Protein AF-A0A5K3FRP9-F1 (afdb_monomer)

pLDDT: mean 83.45, std 20.46, range [36.12, 98.62]

Secondary structure (DSSP, 8-state):
-HHHHHHHHHHTT--SSPPPTTT-GGGTT-EEEEEEE--SS--HHHHHHHHHGGGGGEETTTTEESS--HHHHHHT-TT--EEEEEEEE-TT--STT-SPPEEEEEEEES----TT--SS--SSTTTTPPTTEEEETTEEEEPPP--------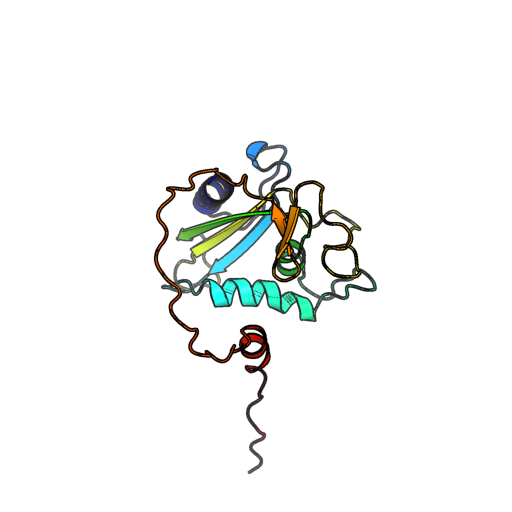--PPPPPPP-----THHHHHTT--PPP----

Structure (mmCIF, N/CA/C/O backbone):
data_AF-A0A5K3FRP9-F1
#
_entry.id   AF-A0A5K3FRP9-F1
#
loop_
_atom_site.group_PDB
_atom_site.id
_atom_site.type_symbol
_atom_site.label_atom_id
_atom_site.label_alt_id
_atom_site.label_comp_id
_atom_site.label_asym_id
_atom_site.label_entity_id
_atom_site.label_seq_id
_atom_site.pdbx_PDB_ins_code
_atom_site.Cartn_x
_atom_site.Cartn_y
_atom_site.Cartn_z
_atom_site.occupancy
_atom_site.B_iso_or_equiv
_atom_site.auth_seq_id
_atom_site.auth_comp_id
_atom_site.auth_asym_id
_atom_site.auth_atom_id
_atom_site.pdbx_PDB_model_num
ATOM 1 N N . MET A 1 1 ? 4.690 14.465 1.114 1.00 73.75 1 MET A N 1
ATOM 2 C CA . MET A 1 1 ? 4.446 13.098 0.605 1.00 73.75 1 MET A CA 1
ATOM 3 C C . MET A 1 1 ? 5.648 12.218 0.962 1.00 73.75 1 MET A C 1
ATOM 5 O O . MET A 1 1 ? 6.554 12.044 0.158 1.00 73.75 1 MET A O 1
ATOM 9 N N . GLU A 1 2 ? 5.727 11.746 2.214 1.00 96.75 2 GLU A N 1
ATOM 10 C CA . GLU A 1 2 ? 6.859 10.934 2.713 1.00 96.75 2 GLU A CA 1
ATOM 11 C C . GLU A 1 2 ? 6.852 9.527 2.098 1.00 96.75 2 GLU A C 1
ATOM 13 O O . GLU A 1 2 ? 7.877 9.073 1.588 1.00 96.75 2 GLU A O 1
ATOM 18 N N . MET A 1 3 ? 5.685 8.872 2.090 1.00 98.31 3 MET A N 1
ATOM 19 C CA . MET A 1 3 ? 5.525 7.494 1.615 1.00 98.31 3 MET A CA 1
ATOM 20 C C . MET A 1 3 ? 5.873 7.333 0.133 1.00 98.31 3 MET A C 1
ATOM 22 O O . MET A 1 3 ? 6.596 6.411 -0.227 1.00 98.31 3 MET A O 1
ATOM 26 N N . GLU A 1 4 ? 5.456 8.270 -0.720 1.00 98.31 4 GLU A N 1
ATOM 27 C CA . GLU A 1 4 ? 5.807 8.265 -2.148 1.00 98.31 4 GLU A CA 1
ATOM 28 C C . GLU A 1 4 ? 7.313 8.426 -2.376 1.00 98.31 4 GLU A C 1
ATOM 30 O O . GLU A 1 4 ? 7.896 7.750 -3.220 1.00 98.31 4 GLU A O 1
ATOM 35 N N . ARG A 1 5 ? 7.975 9.286 -1.589 1.00 98.38 5 ARG A N 1
ATOM 36 C CA . ARG A 1 5 ? 9.428 9.480 -1.669 1.00 98.38 5 ARG A CA 1
ATOM 37 C C . ARG A 1 5 ? 10.173 8.206 -1.274 1.00 98.38 5 ARG A C 1
ATOM 39 O O . ARG A 1 5 ? 11.132 7.829 -1.943 1.00 98.38 5 ARG A O 1
ATOM 46 N N . LEU A 1 6 ? 9.736 7.542 -0.204 1.00 98.31 6 LEU A N 1
ATOM 47 C CA . LEU A 1 6 ? 10.287 6.251 0.212 1.00 98.31 6 LEU A CA 1
ATOM 48 C C . LEU A 1 6 ? 10.023 5.166 -0.839 1.00 98.31 6 LEU A C 1
ATOM 50 O O . LEU A 1 6 ? 10.924 4.394 -1.151 1.00 98.31 6 LEU A O 1
ATOM 54 N N . ALA A 1 7 ? 8.829 5.130 -1.435 1.00 98.38 7 ALA A N 1
ATOM 55 C CA . ALA A 1 7 ? 8.519 4.217 -2.531 1.00 98.38 7 ALA A CA 1
ATOM 56 C C . ALA A 1 7 ? 9.480 4.433 -3.707 1.00 98.38 7 ALA A C 1
ATOM 58 O O . ALA A 1 7 ? 10.136 3.488 -4.140 1.00 98.38 7 ALA A O 1
ATOM 59 N N . LEU A 1 8 ? 9.625 5.684 -4.161 1.00 98.19 8 LEU A N 1
ATOM 60 C CA . LEU A 1 8 ? 10.473 6.057 -5.294 1.00 98.19 8 LEU A CA 1
ATOM 61 C C . LEU A 1 8 ? 11.942 5.703 -5.053 1.00 98.19 8 LEU A C 1
ATOM 63 O O . LEU A 1 8 ? 12.606 5.176 -5.945 1.00 98.19 8 LEU A O 1
ATOM 67 N N . ASN A 1 9 ? 12.450 5.981 -3.852 1.00 97.81 9 ASN A N 1
ATOM 68 C CA . ASN A 1 9 ? 13.825 5.658 -3.487 1.00 97.81 9 ASN A CA 1
ATOM 69 C C . ASN A 1 9 ? 14.095 4.151 -3.545 1.00 97.81 9 ASN A C 1
ATOM 71 O O . ASN A 1 9 ? 15.171 3.756 -3.986 1.00 97.81 9 ASN A O 1
ATOM 75 N N . TRP A 1 10 ? 13.132 3.322 -3.137 1.00 97.88 10 TRP A N 1
ATOM 76 C CA . TRP A 1 10 ? 13.279 1.870 -3.185 1.00 97.88 10 TRP A CA 1
ATOM 77 C C . TRP A 1 10 ? 13.252 1.336 -4.618 1.00 97.88 10 TRP A C 1
ATOM 79 O O . TRP A 1 10 ? 14.171 0.633 -5.039 1.00 97.88 10 TRP A O 1
ATOM 89 N N . VAL A 1 11 ? 12.242 1.719 -5.409 1.00 96.75 11 VAL A N 1
ATOM 90 C CA . VAL A 1 11 ? 12.069 1.167 -6.764 1.00 96.75 11 VAL A CA 1
ATOM 91 C C . VAL A 1 11 ? 13.191 1.563 -7.727 1.00 96.75 11 VAL A C 1
ATOM 93 O O . VAL A 1 11 ? 13.505 0.794 -8.631 1.00 96.75 11 VAL A O 1
ATOM 96 N N . LYS A 1 12 ? 13.870 2.699 -7.499 1.00 96.62 12 LYS A N 1
ATOM 97 C CA . LYS A 1 12 ? 15.083 3.098 -8.241 1.00 96.62 12 LYS A CA 1
ATOM 98 C C . LYS A 1 12 ? 16.243 2.112 -8.091 1.00 96.62 12 LYS A C 1
ATOM 100 O O . LYS A 1 12 ? 17.094 2.047 -8.971 1.00 96.62 12 LYS A O 1
ATOM 105 N N . GLY A 1 13 ? 16.282 1.353 -6.996 1.00 94.94 13 GLY A N 1
ATOM 106 C CA . GLY A 1 13 ? 17.278 0.305 -6.782 1.00 94.94 13 GLY A CA 1
ATOM 107 C C . GLY A 1 13 ? 17.056 -0.936 -7.649 1.00 94.94 13 GLY A C 1
ATOM 108 O O . GLY A 1 13 ? 17.959 -1.763 -7.746 1.00 94.94 13 GLY A O 1
ATOM 109 N N . CYS A 1 14 ? 15.881 -1.071 -8.278 1.00 94.00 14 CYS A N 1
ATOM 110 C CA . CYS A 1 14 ? 15.518 -2.192 -9.143 1.00 94.00 14 CYS A CA 1
ATOM 111 C C . CYS A 1 14 ? 15.731 -3.575 -8.509 1.00 94.00 14 CYS A C 1
ATOM 113 O O . CYS A 1 14 ? 16.214 -4.501 -9.162 1.00 94.00 14 CYS A O 1
ATOM 115 N N . ARG A 1 15 ? 15.334 -3.717 -7.238 1.00 91.31 15 ARG A N 1
ATOM 116 C CA . ARG A 1 15 ? 15.378 -4.974 -6.479 1.00 91.31 15 ARG A CA 1
ATOM 117 C C . ARG A 1 15 ? 13.963 -5.408 -6.120 1.00 91.31 15 ARG A C 1
ATOM 119 O O . ARG A 1 15 ? 13.225 -4.642 -5.504 1.00 91.31 15 ARG A O 1
ATOM 126 N N . PHE A 1 16 ? 13.576 -6.619 -6.514 1.00 93.25 16 PHE A N 1
ATOM 127 C CA . PHE A 1 16 ? 12.275 -7.189 -6.152 1.00 93.25 16 PHE A CA 1
ATOM 128 C C . PHE A 1 16 ? 12.361 -7.898 -4.795 1.00 93.25 16 PHE A C 1
ATOM 130 O O . PHE A 1 16 ? 12.234 -9.114 -4.695 1.00 93.25 16 PHE A O 1
ATOM 137 N N . GLU A 1 17 ? 12.646 -7.113 -3.763 1.00 95.00 17 GLU A N 1
ATOM 138 C CA . GLU A 1 17 ? 12.786 -7.542 -2.372 1.00 95.00 17 GLU A CA 1
ATOM 139 C C . GLU A 1 17 ? 12.308 -6.420 -1.442 1.00 95.00 17 GLU A C 1
ATOM 141 O O . GLU A 1 17 ? 12.221 -5.260 -1.859 1.00 95.00 17 GLU A O 1
ATOM 146 N N . HIS A 1 18 ? 11.998 -6.752 -0.190 1.00 96.31 18 HIS A N 1
ATOM 147 C CA . HIS A 1 18 ? 11.659 -5.760 0.830 1.00 96.31 18 HIS A CA 1
ATOM 148 C C . HIS A 1 18 ? 12.923 -5.184 1.491 1.00 96.31 18 HIS A C 1
ATOM 150 O O . HIS A 1 18 ? 13.912 -5.906 1.627 1.00 96.31 18 HIS A O 1
ATOM 156 N N . PRO A 1 19 ? 12.912 -3.910 1.929 1.00 96.06 19 PRO A N 1
ATOM 157 C CA . PRO A 1 19 ? 14.041 -3.321 2.640 1.00 96.06 19 PRO A CA 1
ATOM 158 C C . PRO A 1 19 ? 14.271 -4.001 3.988 1.00 96.06 19 PRO A C 1
ATOM 160 O O . PRO A 1 19 ? 13.343 -4.127 4.788 1.00 96.06 19 PRO A O 1
ATOM 163 N N . ASP A 1 20 ? 15.524 -4.362 4.264 1.00 96.50 20 ASP A N 1
ATOM 164 C CA . ASP A 1 20 ? 15.962 -4.724 5.610 1.00 96.50 20 ASP A CA 1
ATOM 165 C C . ASP A 1 20 ? 15.945 -3.461 6.500 1.00 96.50 20 ASP A C 1
ATOM 167 O O . ASP A 1 20 ? 16.661 -2.498 6.198 1.00 96.50 20 ASP A O 1
ATOM 171 N N . PRO A 1 21 ? 15.129 -3.413 7.569 1.00 95.12 21 PRO A N 1
ATOM 172 C CA . PRO A 1 21 ? 15.023 -2.240 8.430 1.00 95.12 21 PRO A CA 1
ATOM 173 C C . PRO A 1 21 ? 16.278 -1.965 9.272 1.00 95.12 21 PRO A C 1
ATOM 175 O O . PRO A 1 21 ? 16.409 -0.840 9.757 1.00 95.12 21 PRO A O 1
ATOM 178 N N . ASP A 1 22 ? 17.185 -2.930 9.447 1.00 96.94 22 ASP A N 1
ATOM 179 C CA . ASP A 1 22 ? 18.449 -2.730 10.168 1.00 96.94 22 ASP A CA 1
ATOM 180 C C . ASP A 1 22 ? 19.497 -2.055 9.272 1.00 96.94 22 ASP A C 1
ATOM 182 O O . ASP A 1 22 ? 20.288 -1.232 9.734 1.00 96.94 22 ASP A O 1
ATOM 186 N N . VAL A 1 23 ? 19.449 -2.330 7.965 1.00 97.56 23 VAL A N 1
ATOM 187 C CA . VAL A 1 23 ? 20.289 -1.669 6.952 1.00 97.56 23 VAL A CA 1
ATOM 188 C C . VAL A 1 23 ? 19.692 -0.326 6.523 1.00 97.56 23 VAL A C 1
ATOM 190 O O . VAL A 1 23 ? 20.416 0.646 6.301 1.00 97.56 23 VAL A O 1
ATOM 193 N N . TYR A 1 24 ? 18.364 -0.252 6.408 1.00 97.12 24 TYR A N 1
ATOM 194 C CA . TYR A 1 24 ? 17.634 0.920 5.934 1.00 97.12 24 TYR A CA 1
ATOM 195 C C . TYR A 1 24 ? 16.610 1.401 6.980 1.00 97.12 24 TYR A C 1
ATOM 197 O O . TYR A 1 24 ? 15.397 1.214 6.809 1.00 97.12 24 TYR A O 1
ATOM 205 N N . PRO A 1 25 ? 17.061 2.081 8.051 1.00 97.44 25 PRO A N 1
ATOM 206 C CA . PRO A 1 25 ? 16.219 2.449 9.192 1.00 97.44 25 PRO A CA 1
ATOM 207 C C . PRO A 1 25 ? 15.050 3.376 8.839 1.00 97.44 25 PRO A C 1
ATOM 209 O O . PRO A 1 25 ? 14.049 3.403 9.551 1.00 97.44 25 PRO A O 1
ATOM 212 N N . GLN A 1 26 ? 15.114 4.100 7.720 1.00 97.38 26 GLN A N 1
ATOM 213 C CA . GLN A 1 26 ? 14.004 4.911 7.214 1.00 97.38 26 GLN A CA 1
ATOM 214 C C . GLN A 1 26 ? 12.779 4.091 6.771 1.00 97.38 26 GLN A C 1
ATOM 216 O O . GLN A 1 26 ? 11.699 4.659 6.636 1.00 97.38 26 GLN A O 1
ATOM 221 N N . TYR A 1 27 ? 12.927 2.782 6.540 1.00 97.75 27 TYR A N 1
ATOM 222 C CA . TYR A 1 27 ? 11.809 1.869 6.265 1.00 97.75 27 TYR A CA 1
ATOM 223 C C . TYR A 1 27 ? 11.353 1.107 7.516 1.00 97.75 27 TYR A C 1
ATOM 225 O O . TYR A 1 27 ? 10.445 0.276 7.451 1.00 97.75 27 TYR A O 1
ATOM 233 N N . LYS A 1 28 ? 11.932 1.401 8.688 1.00 96.75 28 LYS A N 1
ATOM 234 C CA . LYS A 1 28 ? 11.449 0.851 9.952 1.00 96.75 28 LYS A CA 1
ATOM 235 C C . LYS A 1 28 ? 10.002 1.289 10.173 1.00 96.75 28 LYS A C 1
ATOM 237 O O . LYS A 1 28 ? 9.676 2.469 10.092 1.00 96.75 28 LYS A O 1
ATOM 242 N N . ASN A 1 29 ? 9.140 0.323 10.487 1.00 96.31 29 ASN A N 1
ATOM 243 C CA . ASN A 1 29 ? 7.697 0.531 10.652 1.00 96.31 29 ASN A CA 1
ATOM 244 C C . ASN A 1 29 ? 6.961 1.016 9.382 1.00 96.31 29 ASN A C 1
ATOM 246 O O . ASN A 1 29 ? 5.861 1.559 9.486 1.00 96.31 29 ASN A O 1
ATOM 250 N N . ILE A 1 30 ? 7.530 0.780 8.197 1.00 98.25 30 ILE A N 1
ATOM 251 C CA . ILE A 1 30 ? 6.869 1.000 6.909 1.00 98.25 30 ILE A CA 1
ATOM 252 C C . ILE A 1 30 ? 6.480 -0.360 6.319 1.00 98.25 30 ILE A C 1
ATOM 254 O O . ILE A 1 30 ? 7.312 -1.256 6.200 1.00 98.25 30 ILE A O 1
ATOM 258 N N . GLY A 1 31 ? 5.198 -0.538 6.008 1.00 98.06 31 GLY A N 1
ATOM 259 C CA . GLY A 1 31 ? 4.703 -1.698 5.268 1.00 98.06 31 GLY A CA 1
ATOM 260 C C . GLY A 1 31 ? 4.905 -1.483 3.774 1.00 98.06 31 GLY A C 1
ATOM 261 O O . GLY A 1 31 ? 4.849 -0.343 3.321 1.00 98.06 31 GLY A O 1
ATOM 262 N N . GLN A 1 32 ? 5.121 -2.547 3.003 1.00 98.19 32 GLN A N 1
ATOM 263 C CA . GLN A 1 32 ? 5.390 -2.429 1.571 1.00 98.19 32 GLN A CA 1
ATOM 264 C C . GLN A 1 32 ? 4.636 -3.490 0.770 1.00 98.19 32 GLN A C 1
ATOM 266 O O . GLN A 1 32 ? 4.679 -4.671 1.096 1.00 98.19 32 GLN A O 1
ATOM 271 N N . SER A 1 33 ? 3.985 -3.064 -0.310 1.00 98.12 33 SER A N 1
ATOM 272 C CA . SER A 1 33 ? 3.462 -3.937 -1.369 1.00 98.12 33 SER A CA 1
ATOM 273 C C . SER A 1 33 ? 4.280 -3.736 -2.641 1.00 98.12 33 SER A C 1
ATOM 275 O O . SER A 1 33 ? 4.547 -2.589 -3.006 1.00 98.12 33 SER A O 1
ATOM 277 N N . LEU A 1 34 ? 4.696 -4.826 -3.296 1.00 96.31 34 LEU A N 1
ATOM 278 C CA . LEU A 1 34 ? 5.551 -4.796 -4.487 1.00 96.31 34 LEU A CA 1
ATOM 279 C C . LEU A 1 34 ? 4.869 -5.473 -5.677 1.00 96.31 34 LEU A C 1
ATOM 281 O O . LEU A 1 34 ? 4.156 -6.461 -5.527 1.00 96.31 34 LEU A O 1
ATOM 285 N N . ALA A 1 35 ? 5.127 -4.973 -6.883 1.00 93.38 35 ALA A N 1
ATOM 286 C CA . ALA A 1 35 ? 4.703 -5.634 -8.114 1.00 93.38 35 ALA A CA 1
ATOM 287 C C . ALA A 1 35 ? 5.716 -5.432 -9.246 1.00 93.38 35 ALA A C 1
ATOM 289 O O . ALA A 1 35 ? 6.319 -4.366 -9.377 1.00 93.38 35 ALA A O 1
ATOM 290 N N . ILE A 1 36 ? 5.854 -6.452 -10.096 1.00 90.50 36 ILE A N 1
ATOM 291 C CA . ILE A 1 36 ? 6.550 -6.364 -11.384 1.00 90.50 36 ILE A CA 1
ATOM 292 C C . ILE A 1 36 ? 5.491 -6.232 -12.475 1.00 90.50 36 ILE A C 1
ATOM 294 O O . ILE A 1 36 ? 4.639 -7.105 -12.643 1.00 90.50 36 ILE A O 1
ATOM 298 N N . LEU A 1 37 ? 5.558 -5.151 -13.242 1.00 86.06 37 LEU A N 1
ATOM 299 C CA . LEU A 1 37 ? 4.589 -4.817 -14.277 1.00 86.06 37 LEU A CA 1
ATOM 300 C C . LEU A 1 37 ? 5.277 -4.859 -15.640 1.00 86.06 37 LEU A C 1
ATOM 302 O O . LEU A 1 37 ? 6.245 -4.146 -15.861 1.00 86.06 37 LEU A O 1
ATOM 306 N N . THR A 1 38 ? 4.774 -5.659 -16.577 1.00 81.44 38 THR A N 1
ATOM 307 C CA . THR A 1 38 ? 5.325 -5.772 -17.949 1.00 81.44 38 THR A CA 1
ATOM 308 C C . THR A 1 38 ? 4.503 -4.988 -18.981 1.00 81.44 38 THR A C 1
ATOM 310 O O . THR A 1 38 ? 4.437 -5.356 -20.151 1.00 81.44 38 THR A O 1
ATOM 313 N N . ILE A 1 39 ? 3.837 -3.924 -18.530 1.00 71.75 39 ILE A N 1
ATOM 314 C CA . ILE A 1 39 ? 2.911 -3.098 -19.315 1.00 71.75 39 ILE A CA 1
ATOM 315 C C . ILE A 1 39 ? 3.512 -1.717 -19.573 1.00 71.75 39 ILE A C 1
ATOM 317 O O . ILE A 1 39 ? 4.094 -1.125 -18.668 1.00 71.75 39 ILE A O 1
ATOM 321 N N . ASP A 1 40 ? 3.347 -1.212 -20.798 1.00 70.94 40 ASP A N 1
ATOM 322 C CA . ASP A 1 40 ? 3.867 0.101 -21.207 1.00 70.94 40 ASP A CA 1
ATOM 323 C C . ASP A 1 40 ? 3.103 1.255 -20.525 1.00 70.94 40 ASP A C 1
ATOM 325 O O . ASP A 1 40 ? 3.674 2.306 -20.246 1.00 70.94 40 ASP A O 1
ATOM 329 N N . THR A 1 41 ? 1.820 1.043 -20.207 1.00 71.25 41 THR A N 1
ATOM 330 C CA . THR A 1 41 ? 0.980 1.961 -19.427 1.00 71.25 41 THR A CA 1
ATOM 331 C C . THR A 1 41 ? 0.443 1.252 -18.180 1.00 71.25 41 THR A C 1
ATOM 333 O O . THR A 1 41 ? -0.304 0.274 -18.291 1.00 71.25 41 THR A O 1
ATOM 336 N N . PRO A 1 42 ? 0.820 1.695 -16.967 1.00 72.88 42 PRO A N 1
ATOM 337 C CA . PRO A 1 42 ? 0.317 1.083 -15.748 1.00 72.88 42 PRO A CA 1
ATOM 338 C C .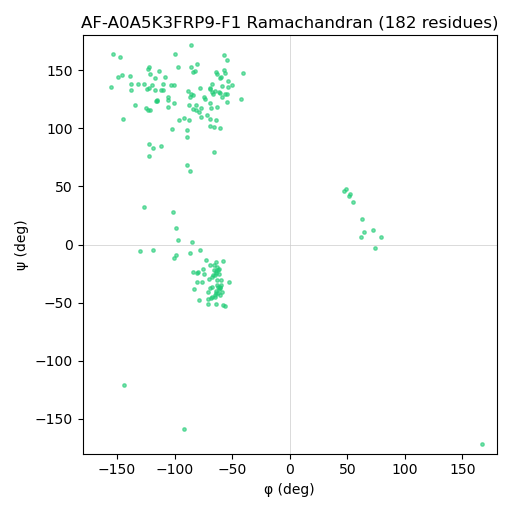 PRO A 1 42 ? -1.173 1.368 -15.547 1.00 72.88 42 PRO A C 1
ATOM 340 O O . PRO A 1 42 ? -1.588 2.520 -15.438 1.00 72.88 42 PRO A O 1
ATOM 343 N N . ASP A 1 43 ? -1.971 0.308 -15.451 1.00 84.75 43 ASP A N 1
ATOM 344 C CA . ASP A 1 43 ? -3.346 0.388 -14.959 1.00 84.75 43 ASP A CA 1
ATOM 345 C C . ASP A 1 43 ? -3.326 0.208 -13.439 1.00 84.75 43 ASP A C 1
ATOM 347 O O . ASP A 1 43 ? -3.321 -0.913 -12.924 1.00 84.75 43 ASP A O 1
ATOM 351 N N . TRP A 1 44 ? -3.257 1.330 -12.721 1.00 87.19 44 TRP A N 1
ATOM 352 C CA . TRP A 1 44 ? -3.181 1.348 -11.259 1.00 87.19 44 TRP A CA 1
ATOM 353 C C . TRP A 1 44 ? -4.386 0.687 -10.597 1.00 87.19 44 TRP A C 1
ATOM 355 O O . TRP A 1 44 ? -4.225 0.032 -9.569 1.00 87.19 44 TRP A O 1
ATOM 365 N N . LEU A 1 45 ? -5.575 0.819 -11.195 1.00 89.12 45 LEU A N 1
ATOM 366 C CA . LEU A 1 45 ? -6.786 0.210 -10.662 1.00 89.12 45 LEU A CA 1
ATOM 367 C C . LEU A 1 45 ? -6.700 -1.308 -10.766 1.00 89.12 45 LEU A C 1
ATOM 369 O O . LEU A 1 45 ? -6.970 -1.996 -9.789 1.00 89.12 45 LEU A O 1
ATOM 373 N N . ARG A 1 46 ? -6.263 -1.835 -11.912 1.00 89.25 46 ARG A N 1
ATOM 374 C CA . ARG A 1 46 ? -6.053 -3.277 -12.075 1.00 89.25 46 ARG A CA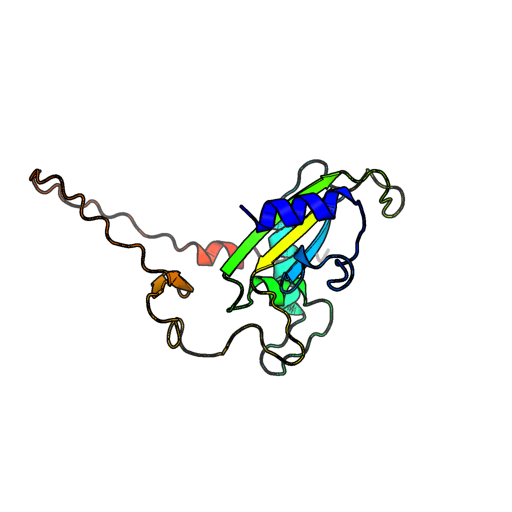 1
ATOM 375 C C . ARG A 1 46 ? -4.990 -3.820 -11.127 1.00 89.25 46 ARG A C 1
ATOM 377 O O . ARG A 1 46 ? -5.134 -4.929 -10.635 1.00 89.25 46 ARG A O 1
ATOM 384 N N . ILE A 1 47 ? -3.933 -3.061 -10.851 1.00 90.88 47 ILE A N 1
ATOM 385 C CA . ILE A 1 47 ? -2.892 -3.500 -9.912 1.00 90.88 47 ILE A CA 1
ATOM 386 C C . ILE A 1 47 ? -3.430 -3.545 -8.481 1.00 90.88 47 ILE A C 1
ATOM 388 O O . ILE A 1 47 ? -3.248 -4.549 -7.798 1.00 90.88 47 ILE A O 1
ATOM 392 N N . ALA A 1 48 ? -4.143 -2.499 -8.054 1.00 94.50 48 ALA A N 1
ATOM 393 C CA . ALA A 1 48 ? -4.821 -2.495 -6.763 1.00 94.50 48 ALA A CA 1
ATOM 394 C C . ALA A 1 48 ? -5.863 -3.621 -6.670 1.00 94.50 48 ALA A C 1
ATOM 396 O O . ALA A 1 48 ? -5.988 -4.246 -5.623 1.00 94.50 48 ALA A O 1
ATOM 397 N N . GLN A 1 49 ? -6.567 -3.916 -7.766 1.00 95.50 49 GLN A N 1
ATOM 398 C CA . GLN A 1 49 ? -7.513 -5.025 -7.835 1.00 95.50 49 GLN A CA 1
ATOM 399 C C . GLN A 1 49 ? -6.811 -6.377 -7.682 1.00 95.50 49 GLN A C 1
ATOM 401 O O . GLN A 1 49 ? -7.259 -7.178 -6.880 1.00 95.50 49 GLN A O 1
ATOM 406 N N . ASN A 1 50 ? -5.680 -6.607 -8.356 1.00 94.38 50 ASN A N 1
ATOM 407 C CA . ASN A 1 50 ? -4.917 -7.851 -8.209 1.00 94.38 50 ASN A CA 1
ATOM 408 C C . ASN A 1 50 ? -4.470 -8.086 -6.759 1.00 94.38 50 ASN A C 1
ATOM 410 O O . ASN A 1 50 ? -4.524 -9.210 -6.276 1.00 94.38 50 ASN A O 1
ATOM 414 N N . TRP A 1 51 ? -4.023 -7.032 -6.070 1.00 97.44 51 TRP A N 1
ATOM 415 C CA . TRP A 1 51 ? -3.696 -7.114 -4.648 1.00 97.44 51 TRP A CA 1
ATOM 416 C C . TRP A 1 51 ? -4.932 -7.344 -3.781 1.00 97.44 51 TRP A C 1
ATOM 418 O O . TRP A 1 51 ? -4.848 -8.067 -2.800 1.00 97.44 51 TRP A O 1
ATOM 428 N N . PHE A 1 52 ? -6.075 -6.753 -4.131 1.00 98.19 52 PHE A N 1
ATOM 429 C CA . PHE A 1 52 ? -7.333 -6.962 -3.419 1.00 98.19 52 PHE A CA 1
ATOM 430 C C . PHE A 1 52 ? -7.890 -8.380 -3.606 1.00 98.19 52 PHE A C 1
ATOM 432 O O . PHE A 1 52 ? -8.423 -8.945 -2.656 1.00 98.19 52 PHE A O 1
ATOM 439 N N . ASP A 1 53 ? -7.754 -8.960 -4.799 1.00 98.25 53 ASP A N 1
ATOM 440 C CA . ASP A 1 53 ? -8.294 -10.276 -5.168 1.00 98.25 53 ASP A CA 1
ATOM 441 C C . ASP A 1 53 ? -7.669 -11.430 -4.367 1.00 98.25 53 ASP A C 1
ATOM 443 O O . ASP A 1 53 ? -8.260 -12.502 -4.266 1.00 98.25 53 ASP A O 1
ATOM 447 N N . GLU A 1 54 ? -6.544 -11.188 -3.692 1.00 98.50 54 GLU A N 1
ATOM 448 C CA . GLU A 1 54 ? -5.992 -12.077 -2.663 1.00 98.50 54 GLU A CA 1
ATOM 449 C C . GLU A 1 54 ? -6.963 -12.344 -1.492 1.00 98.50 54 GLU A C 1
ATOM 451 O O . GLU A 1 54 ? -6.767 -13.276 -0.711 1.00 98.50 54 GLU A O 1
ATOM 456 N N . VAL A 1 55 ? -8.044 -11.563 -1.368 1.00 98.19 55 VAL A N 1
ATOM 457 C CA . VAL A 1 55 ? -9.164 -11.848 -0.458 1.00 98.19 55 VAL A CA 1
ATOM 458 C C . VAL A 1 55 ? -9.733 -13.256 -0.642 1.00 98.19 55 VAL A C 1
ATOM 460 O O . VAL A 1 55 ? -10.170 -13.859 0.334 1.00 98.19 55 VAL A O 1
ATOM 463 N N . GLU A 1 56 ? -9.701 -13.800 -1.861 1.00 98.19 56 GLU A N 1
ATOM 464 C CA . GLU A 1 56 ? -10.205 -15.145 -2.161 1.00 98.19 56 GLU A CA 1
ATOM 465 C C . GLU A 1 56 ? -9.372 -16.246 -1.466 1.00 98.19 56 GLU A C 1
ATOM 467 O O . GLU A 1 56 ? -9.881 -17.336 -1.200 1.00 98.19 56 GLU A O 1
ATOM 472 N N . ASP A 1 57 ? -8.121 -15.945 -1.093 1.00 98.12 57 ASP A N 1
ATOM 473 C CA . ASP A 1 57 ? -7.211 -16.855 -0.389 1.00 98.12 57 ASP A CA 1
ATOM 474 C C . ASP A 1 57 ? -7.158 -16.624 1.133 1.00 98.12 57 ASP A C 1
ATOM 476 O O . ASP A 1 57 ? -6.557 -17.430 1.861 1.00 98.12 57 ASP A O 1
ATOM 480 N N . TYR A 1 58 ? -7.763 -15.542 1.636 1.00 98.44 58 TYR A N 1
ATOM 481 C CA . TYR A 1 58 ? -7.680 -15.132 3.038 1.00 98.44 58 TYR A CA 1
ATOM 482 C C . TYR A 1 58 ? -8.969 -15.418 3.818 1.00 98.44 58 TYR A C 1
ATOM 484 O O . TYR A 1 58 ? -10.019 -14.823 3.582 1.00 98.44 58 TYR A O 1
ATOM 492 N N . ASP A 1 59 ? -8.871 -16.263 4.846 1.00 98.00 59 ASP A N 1
ATOM 493 C CA . ASP A 1 59 ? -9.947 -16.490 5.810 1.00 98.00 59 ASP A CA 1
ATOM 494 C C . ASP A 1 59 ? -9.750 -15.628 7.064 1.00 98.00 59 ASP A C 1
ATOM 496 O O . ASP A 1 59 ? -8.911 -15.912 7.926 1.00 98.00 59 ASP A O 1
ATOM 500 N N . TYR A 1 60 ? -10.588 -14.597 7.202 1.00 98.00 60 TYR A N 1
ATOM 501 C CA . TYR A 1 60 ? -10.568 -13.704 8.358 1.00 98.00 60 TYR A CA 1
ATOM 502 C C . TYR A 1 60 ? -10.895 -14.419 9.677 1.00 98.00 60 TYR A C 1
ATOM 504 O O . TYR A 1 60 ? -10.348 -14.051 10.722 1.00 98.00 60 TYR A O 1
ATOM 512 N N . ALA A 1 61 ? -11.786 -15.418 9.681 1.00 97.25 61 ALA A N 1
ATOM 513 C CA . ALA A 1 61 ? -12.226 -16.066 10.916 1.00 97.25 61 ALA A CA 1
ATOM 514 C C . ALA A 1 61 ? -11.051 -16.783 11.590 1.00 97.25 61 ALA A C 1
ATOM 516 O O . ALA A 1 61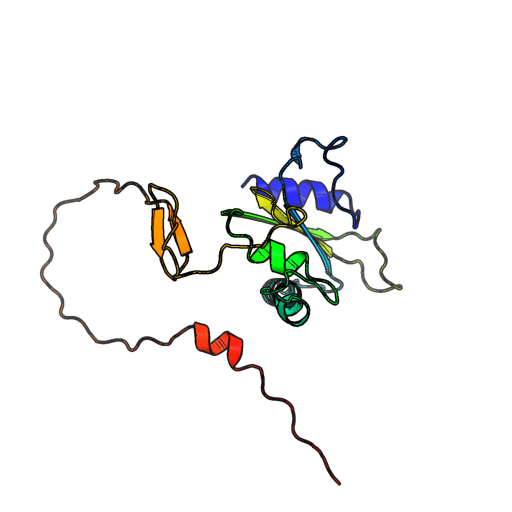 ? -10.750 -16.502 12.756 1.00 97.25 61 ALA A O 1
ATOM 517 N N . SER A 1 62 ? -10.336 -17.609 10.822 1.00 97.25 62 SER A N 1
ATOM 518 C CA . SER A 1 62 ? -9.159 -18.347 11.287 1.00 97.25 62 SER A CA 1
ATOM 519 C C . SER A 1 62 ? -7.835 -17.577 11.186 1.00 97.25 62 SER A C 1
ATOM 521 O O . SER A 1 62 ? -6.826 -18.058 11.697 1.00 97.25 62 SER A O 1
ATOM 523 N N . ASN A 1 63 ? -7.831 -16.388 10.570 1.00 97.50 63 ASN A N 1
ATOM 524 C CA . ASN A 1 63 ? -6.627 -15.619 10.227 1.00 97.50 63 ASN A CA 1
ATOM 525 C C . ASN A 1 63 ? -5.622 -16.432 9.387 1.00 97.50 63 ASN A C 1
ATOM 527 O O . ASN A 1 63 ? -4.411 -16.338 9.590 1.00 97.50 63 ASN A O 1
ATOM 531 N N . ARG A 1 64 ? -6.119 -17.285 8.483 1.00 97.62 64 ARG A N 1
ATOM 532 C CA . ARG A 1 64 ? -5.289 -18.160 7.646 1.00 97.62 64 ARG A CA 1
ATOM 533 C C . ARG A 1 64 ? -5.278 -17.683 6.202 1.00 97.62 64 ARG A C 1
ATOM 535 O O . ARG A 1 64 ? -6.295 -17.245 5.678 1.00 97.62 64 ARG A O 1
ATOM 542 N N . CYS A 1 65 ? -4.124 -17.839 5.566 1.00 97.56 65 CYS A N 1
ATOM 543 C CA . CYS A 1 65 ? -3.922 -17.596 4.145 1.00 97.56 65 CYS A CA 1
ATOM 544 C C . CYS A 1 65 ? -3.643 -18.925 3.436 1.00 97.56 65 CYS A C 1
ATOM 546 O O . CYS A 1 65 ? -2.843 -19.722 3.933 1.00 97.56 65 CYS A O 1
ATOM 548 N N . ARG A 1 66 ? -4.305 -19.176 2.304 1.00 97.25 66 ARG A N 1
ATOM 549 C CA . ARG A 1 66 ? -4.127 -20.395 1.491 1.00 97.25 66 ARG A CA 1
ATOM 550 C C . ARG A 1 66 ? -3.232 -20.194 0.265 1.00 97.25 66 ARG A C 1
ATOM 552 O O . ARG A 1 66 ? -2.816 -21.180 -0.334 1.00 97.25 66 ARG A O 1
ATOM 559 N N . GLY A 1 67 ? -2.915 -18.946 -0.064 1.00 95.56 67 GLY A N 1
ATOM 560 C CA . GLY A 1 67 ? -2.088 -18.554 -1.201 1.00 95.56 67 GLY A CA 1
ATOM 561 C C . GLY A 1 67 ? -1.218 -17.353 -0.845 1.00 95.56 67 GLY A C 1
ATOM 562 O O . GLY A 1 67 ? -0.424 -17.411 0.097 1.00 95.56 67 GLY A O 1
ATOM 563 N N . VAL A 1 68 ? -1.378 -16.256 -1.582 1.00 96.06 68 VAL A N 1
ATOM 564 C CA . VAL A 1 68 ? -0.762 -14.964 -1.250 1.00 96.06 68 VAL A CA 1
ATOM 565 C C . VAL A 1 68 ? -1.856 -14.058 -0.708 1.00 96.06 68 VAL A C 1
ATOM 567 O O . VAL A 1 68 ? -2.879 -13.908 -1.353 1.00 96.06 68 VAL A O 1
ATOM 570 N N . CYS A 1 69 ? -1.646 -13.479 0.476 1.00 97.94 69 CYS A N 1
ATOM 571 C CA . CYS A 1 69 ? -2.623 -12.580 1.108 1.00 97.94 69 CYS A CA 1
ATOM 572 C C . CYS A 1 69 ? -2.018 -11.261 1.588 1.00 97.94 69 CYS A C 1
ATOM 574 O O . CYS A 1 69 ? -2.728 -10.402 2.108 1.00 97.94 69 CYS A O 1
ATOM 576 N N . ILE A 1 70 ? -0.692 -11.131 1.489 1.00 96.62 70 ILE A N 1
ATOM 577 C CA . ILE A 1 70 ? 0.062 -10.071 2.157 1.00 96.62 70 ILE A CA 1
ATOM 578 C C . ILE A 1 70 ? -0.248 -8.686 1.586 1.00 96.62 70 ILE A C 1
ATOM 580 O O . ILE A 1 70 ? -0.138 -7.699 2.316 1.00 96.62 70 ILE A O 1
ATOM 584 N N . HIS A 1 71 ? -0.640 -8.589 0.316 1.00 98.19 71 HIS A N 1
ATOM 585 C CA . HIS A 1 71 ? -0.994 -7.313 -0.282 1.00 98.19 71 HIS A CA 1
ATOM 586 C C . HIS A 1 71 ? -2.407 -6.927 0.146 1.00 98.19 71 HIS A C 1
ATOM 588 O O . HIS A 1 71 ? -2.598 -5.824 0.663 1.00 98.19 71 HIS A O 1
ATOM 594 N N . TYR A 1 72 ? -3.368 -7.854 0.054 1.00 98.62 72 TYR A N 1
ATOM 595 C CA . TYR A 1 72 ? -4.732 -7.617 0.528 1.00 98.62 72 TYR A CA 1
ATOM 596 C C . TYR A 1 72 ? -4.751 -7.205 1.999 1.00 98.62 72 TYR A C 1
ATOM 598 O O . TYR A 1 72 ? -5.280 -6.143 2.331 1.00 98.62 72 TYR A O 1
ATOM 606 N N . THR A 1 73 ? -4.122 -7.978 2.890 1.00 98.56 73 THR A N 1
ATOM 607 C CA . THR A 1 73 ? -4.151 -7.680 4.328 1.00 98.56 73 THR A CA 1
ATOM 608 C C . THR A 1 73 ? -3.486 -6.348 4.661 1.00 98.56 73 THR A C 1
ATOM 610 O O . THR A 1 73 ? -3.944 -5.669 5.577 1.00 98.56 73 THR A O 1
ATOM 613 N N . GLN A 1 74 ? -2.474 -5.916 3.898 1.00 98.56 74 GLN A N 1
ATOM 614 C CA . GLN A 1 74 ? -1.890 -4.583 4.047 1.00 98.56 74 GLN A CA 1
ATOM 615 C C . GLN A 1 74 ? -2.840 -3.478 3.558 1.00 98.56 74 GLN A C 1
ATOM 617 O O . GLN A 1 74 ? -2.946 -2.442 4.218 1.00 98.56 74 GLN A O 1
ATOM 622 N N . MET A 1 75 ? -3.550 -3.676 2.443 1.00 98.12 75 MET A N 1
ATOM 623 C CA . MET A 1 75 ? -4.515 -2.696 1.920 1.00 98.12 75 MET A CA 1
ATOM 624 C C . MET A 1 75 ? -5.656 -2.416 2.902 1.00 98.12 75 MET A C 1
ATOM 626 O O . MET A 1 75 ? -6.113 -1.279 2.999 1.00 98.12 75 MET A O 1
ATOM 630 N N . ILE A 1 76 ? -6.107 -3.439 3.629 1.00 97.94 76 ILE A N 1
ATOM 631 C CA . ILE A 1 76 ? -7.215 -3.342 4.591 1.00 97.94 76 ILE A CA 1
ATOM 632 C C . ILE A 1 76 ? -6.748 -3.202 6.049 1.00 97.94 76 ILE A C 1
ATOM 634 O O . ILE A 1 76 ? -7.542 -3.394 6.973 1.00 97.94 76 ILE A O 1
ATOM 638 N N . TRP A 1 77 ? -5.470 -2.888 6.278 1.00 98.62 77 TRP A N 1
ATOM 639 C CA . TRP A 1 77 ? -4.920 -2.783 7.626 1.00 98.62 77 TRP A CA 1
ATOM 640 C C . TRP A 1 77 ? -5.431 -1.525 8.338 1.00 98.62 77 TRP A C 1
ATOM 642 O O . TRP A 1 77 ? -5.054 -0.409 7.990 1.00 98.62 77 TRP A O 1
ATOM 652 N N . ALA A 1 78 ? -6.256 -1.688 9.375 1.00 97.88 78 ALA A N 1
ATOM 653 C CA . ALA A 1 78 ? -6.983 -0.588 10.017 1.00 97.88 78 ALA A CA 1
ATOM 654 C C . ALA A 1 78 ? -6.080 0.510 10.598 1.00 97.88 78 ALA A C 1
ATOM 656 O O . ALA A 1 78 ? -6.487 1.669 10.665 1.00 97.88 78 ALA A O 1
ATOM 657 N N . ALA A 1 79 ? -4.874 0.152 11.046 1.00 97.19 79 ALA A N 1
ATOM 658 C CA . ALA A 1 79 ? -3.931 1.116 11.601 1.00 97.19 79 ALA A CA 1
ATOM 659 C C . ALA A 1 79 ? -3.176 1.907 10.523 1.00 97.19 79 ALA A C 1
ATOM 661 O O . ALA A 1 79 ? -2.702 2.998 10.823 1.00 97.19 79 ALA A O 1
ATOM 662 N N . SER A 1 80 ? -3.049 1.381 9.299 1.00 98.00 80 SER A N 1
ATOM 663 C CA . SER A 1 80 ? -2.321 2.036 8.210 1.00 98.00 80 SER A CA 1
ATOM 664 C C . SER A 1 80 ? -3.182 3.154 7.623 1.00 98.00 80 SER A C 1
ATOM 666 O O . SER A 1 80 ? -4.198 2.901 6.983 1.00 98.00 80 SER A O 1
ATOM 668 N N . ASN A 1 81 ? -2.787 4.403 7.857 1.00 95.69 81 ASN A N 1
ATOM 669 C CA . ASN A 1 81 ? -3.559 5.591 7.479 1.00 95.69 81 ASN A CA 1
ATOM 670 C C . ASN A 1 81 ? -2.821 6.513 6.497 1.00 95.69 81 ASN A C 1
ATOM 672 O O . ASN A 1 81 ? -3.406 7.479 6.008 1.00 95.69 81 ASN A O 1
ATOM 676 N N . GLU A 1 82 ? -1.569 6.198 6.179 1.00 97.19 82 GLU A N 1
ATOM 677 C CA . GLU A 1 82 ? -0.796 6.835 5.124 1.00 97.19 82 GLU A CA 1
ATOM 678 C C . GLU A 1 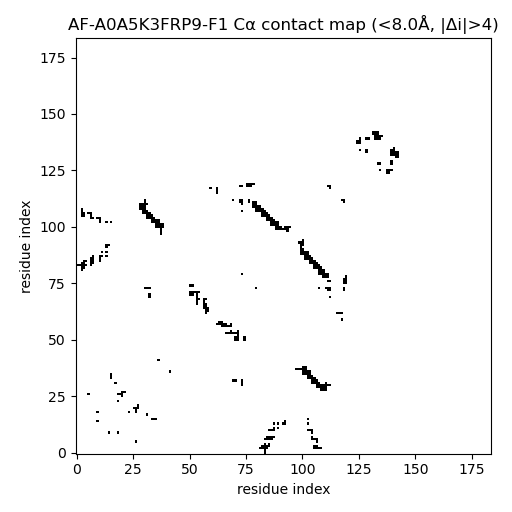82 ? -0.400 5.795 4.079 1.00 97.19 82 GLU A C 1
ATOM 680 O O . GLU A 1 82 ? 0.044 4.695 4.419 1.00 97.19 82 GLU A O 1
ATOM 685 N N . VAL A 1 83 ? -0.517 6.167 2.805 1.00 97.81 83 VAL A N 1
ATOM 686 C CA . VAL A 1 83 ? -0.040 5.371 1.675 1.00 97.81 83 VAL A CA 1
ATOM 687 C C . VAL A 1 83 ? 0.626 6.277 0.647 1.00 97.81 83 VAL A C 1
ATOM 689 O O . VAL A 1 83 ? 0.210 7.416 0.445 1.00 97.81 83 VAL A O 1
ATOM 692 N N . GLY A 1 84 ? 1.668 5.780 -0.006 1.00 98.06 84 GLY A N 1
ATOM 693 C CA . GLY A 1 84 ? 2.291 6.451 -1.140 1.00 98.06 84 GLY A CA 1
ATOM 694 C C . GLY A 1 84 ? 3.002 5.452 -2.031 1.00 98.06 84 GLY A C 1
ATOM 695 O O . GLY A 1 84 ? 3.694 4.563 -1.538 1.00 98.06 84 GLY A O 1
ATOM 696 N N . CYS A 1 85 ? 2.818 5.588 -3.339 1.00 97.44 85 CYS A N 1
ATOM 697 C CA . CYS A 1 85 ? 3.300 4.622 -4.315 1.00 97.44 85 CYS A CA 1
ATOM 698 C C . CYS A 1 85 ? 4.231 5.272 -5.334 1.00 97.44 85 CYS A C 1
ATOM 700 O O . CYS A 1 85 ? 4.112 6.457 -5.637 1.00 97.44 85 CYS A O 1
ATOM 702 N N . ALA A 1 86 ? 5.136 4.481 -5.897 1.00 96.00 86 ALA A N 1
ATOM 703 C CA . ALA A 1 86 ? 5.967 4.886 -7.018 1.00 96.00 86 ALA A CA 1
ATOM 704 C C . ALA A 1 86 ? 6.297 3.680 -7.891 1.00 96.00 86 ALA A C 1
ATOM 706 O O . ALA A 1 86 ? 6.539 2.585 -7.382 1.00 96.00 86 ALA A O 1
ATOM 707 N N . ALA A 1 87 ? 6.357 3.904 -9.200 1.00 93.62 87 ALA A N 1
ATOM 708 C CA . ALA A 1 87 ? 6.850 2.927 -10.153 1.00 93.62 87 ALA A CA 1
ATOM 709 C C . ALA A 1 87 ? 8.099 3.453 -10.855 1.00 93.62 87 ALA A C 1
ATOM 711 O O . ALA A 1 87 ? 8.193 4.640 -11.171 1.00 93.62 87 ALA A O 1
ATOM 712 N N . TYR A 1 88 ? 9.044 2.561 -11.129 1.00 93.25 88 TYR A N 1
ATOM 713 C CA . TYR A 1 88 ? 10.259 2.881 -11.864 1.00 93.25 88 TYR A CA 1
ATOM 714 C C . TYR A 1 88 ? 10.572 1.779 -12.868 1.00 93.25 88 TYR A C 1
ATOM 716 O O . TYR A 1 88 ? 10.411 0.595 -12.572 1.00 93.25 88 TYR A O 1
ATOM 724 N N . ARG A 1 89 ? 10.987 2.170 -14.075 1.00 91.12 89 ARG A N 1
ATOM 725 C CA . ARG A 1 89 ? 11.357 1.220 -15.123 1.00 91.12 89 ARG A CA 1
ATOM 726 C C . ARG A 1 89 ? 12.709 0.597 -14.788 1.00 91.12 89 ARG A C 1
ATOM 728 O O . ARG A 1 89 ? 13.692 1.308 -14.614 1.00 91.12 89 ARG A O 1
ATOM 735 N N . CYS A 1 90 ? 12.753 -0.727 -14.741 1.00 90.81 90 CYS A N 1
ATOM 736 C CA . CYS A 1 90 ? 13.920 -1.490 -14.333 1.00 90.81 90 CYS A CA 1
ATOM 737 C C . CYS A 1 90 ? 14.358 -2.442 -15.440 1.00 90.81 90 CYS A C 1
ATOM 739 O O . CYS A 1 90 ? 13.998 -3.616 -15.440 1.00 90.81 90 CYS A O 1
ATOM 741 N N . ASP A 1 91 ? 15.182 -1.948 -16.366 1.00 86.62 91 ASP A N 1
ATOM 742 C CA . ASP A 1 91 ? 15.684 -2.742 -17.498 1.00 86.62 91 ASP A CA 1
ATOM 743 C C . ASP A 1 91 ? 16.569 -3.937 -17.066 1.00 86.62 91 ASP A C 1
ATOM 745 O O . ASP A 1 91 ? 16.762 -4.887 -17.832 1.00 86.62 91 ASP A O 1
ATOM 749 N N . SER A 1 92 ? 17.095 -3.904 -15.835 1.00 83.06 92 SER A N 1
ATOM 750 C CA . SER A 1 92 ? 17.866 -4.990 -15.215 1.00 83.06 92 SER A CA 1
ATOM 751 C C . SER A 1 92 ? 17.003 -6.168 -14.757 1.00 83.06 92 SER A C 1
ATOM 753 O O . SER A 1 92 ? 17.492 -7.296 -14.696 1.00 83.06 92 SER A O 1
ATOM 755 N N . ILE A 1 93 ? 15.720 -5.945 -14.461 1.00 80.88 93 ILE A N 1
ATOM 756 C CA . ILE A 1 93 ? 14.795 -7.014 -14.085 1.00 80.88 93 ILE A CA 1
ATOM 757 C C . ILE A 1 93 ? 14.273 -7.630 -15.386 1.00 80.88 93 ILE A C 1
ATOM 759 O O . ILE A 1 93 ? 13.614 -6.967 -16.174 1.00 80.88 93 ILE A O 1
ATOM 763 N N . ARG A 1 94 ? 14.556 -8.910 -15.646 1.00 72.00 94 ARG A N 1
ATOM 764 C CA . ARG A 1 94 ? 14.122 -9.589 -16.882 1.00 72.00 94 ARG A CA 1
ATOM 765 C C . ARG A 1 94 ? 13.199 -10.767 -16.584 1.00 72.00 94 ARG A C 1
ATOM 767 O O . ARG A 1 94 ? 13.655 -11.910 -16.560 1.00 72.00 94 ARG A O 1
ATOM 774 N N . PRO A 1 95 ? 11.890 -10.538 -16.386 1.00 68.44 95 PRO A N 1
ATOM 775 C CA . PRO A 1 95 ? 10.946 -11.629 -16.224 1.00 68.44 95 PRO A CA 1
ATOM 776 C C . PRO A 1 95 ? 10.810 -12.364 -17.566 1.00 68.44 95 PRO A C 1
ATOM 778 O O . PRO A 1 95 ? 10.158 -11.884 -18.493 1.00 68.44 95 PRO A O 1
ATOM 781 N N . LYS A 1 96 ? 11.471 -13.523 -17.680 1.00 64.94 96 LYS A N 1
ATOM 782 C CA . LYS A 1 96 ? 11.353 -14.485 -18.795 1.00 64.94 96 LYS A CA 1
ATOM 783 C C . LYS A 1 96 ? 11.423 -13.846 -20.199 1.00 64.94 96 LYS A C 1
ATOM 785 O O . LYS A 1 96 ? 10.596 -14.138 -21.057 1.00 64.94 96 LYS A O 1
ATOM 790 N N . GLY A 1 97 ? 12.391 -12.953 -20.424 1.00 59.53 97 GLY A N 1
ATOM 791 C CA . GLY A 1 97 ? 12.701 -12.400 -21.754 1.00 59.53 97 GLY A CA 1
ATOM 792 C C . GLY A 1 97 ? 11.695 -11.393 -22.332 1.00 59.53 97 GLY A C 1
ATOM 793 O O . GLY A 1 97 ? 11.775 -11.080 -23.517 1.00 59.53 97 GLY A O 1
ATOM 794 N N . ARG A 1 98 ? 10.747 -10.883 -21.535 1.00 66.50 98 ARG A N 1
ATOM 795 C CA . ARG A 1 98 ? 9.780 -9.857 -21.971 1.00 66.50 98 ARG A CA 1
ATOM 796 C C . ARG A 1 98 ? 10.335 -8.434 -21.819 1.00 66.50 98 ARG A C 1
ATOM 798 O O . ARG A 1 98 ? 11.407 -8.245 -21.244 1.00 66.50 98 ARG A O 1
ATOM 805 N N . LYS A 1 99 ? 9.591 -7.451 -22.358 1.00 65.31 99 LYS A N 1
ATOM 806 C CA . LYS A 1 99 ? 9.842 -6.001 -22.228 1.00 65.31 99 LYS A CA 1
ATOM 807 C C . LYS A 1 99 ? 10.280 -5.625 -20.801 1.00 65.31 99 LYS A C 1
ATOM 809 O O . LYS A 1 99 ? 9.812 -6.260 -19.850 1.00 65.31 99 LYS A O 1
ATOM 814 N N . PRO A 1 100 ? 11.135 -4.599 -20.648 1.00 64.81 100 PRO A N 1
ATOM 815 C CA . PRO A 1 100 ? 11.637 -4.207 -19.343 1.00 64.81 100 PRO A CA 1
ATOM 816 C C . PRO A 1 100 ? 10.475 -3.832 -18.420 1.00 64.81 100 PRO A C 1
ATOM 818 O O . PRO A 1 100 ? 9.622 -3.029 -18.805 1.00 64.81 100 PRO A O 1
ATOM 821 N N . PRO A 1 101 ? 10.399 -4.431 -17.227 1.00 83.19 101 PRO A N 1
ATOM 822 C CA . PRO A 1 101 ? 9.287 -4.221 -16.339 1.00 83.19 101 PRO A CA 1
ATOM 823 C C . PRO A 1 101 ? 9.433 -2.914 -15.564 1.00 83.19 101 PRO A C 1
ATOM 825 O O . PRO A 1 101 ? 10.532 -2.432 -15.280 1.00 83.19 101 PRO A O 1
ATOM 828 N N . TYR A 1 102 ? 8.297 -2.384 -15.140 1.00 89.44 102 TYR A N 1
ATOM 829 C CA . TYR A 1 102 ? 8.234 -1.416 -14.062 1.00 89.44 102 TYR A CA 1
ATOM 830 C C . TYR A 1 102 ? 8.176 -2.161 -12.731 1.00 89.44 102 TYR A C 1
ATOM 832 O O . TYR A 1 102 ? 7.351 -3.059 -12.549 1.00 89.44 102 TYR A O 1
ATOM 840 N N . LEU A 1 103 ? 9.040 -1.776 -11.799 1.00 93.06 103 LEU A N 1
ATOM 841 C CA . LEU A 1 103 ? 8.922 -2.144 -10.398 1.00 93.06 103 LEU A CA 1
ATOM 842 C C . LEU A 1 103 ? 8.042 -1.101 -9.709 1.00 93.06 103 LEU A C 1
ATOM 844 O O . LEU A 1 103 ? 8.376 0.083 -9.714 1.00 93.06 103 LEU A O 1
ATOM 848 N N . LEU A 1 104 ? 6.926 -1.539 -9.135 1.00 94.94 104 LEU A N 1
ATOM 849 C CA . LEU A 1 104 ? 6.028 -0.726 -8.318 1.00 94.94 104 LEU A CA 1
ATOM 850 C C . LEU A 1 104 ? 6.245 -1.055 -6.843 1.00 94.94 104 LEU A C 1
ATOM 852 O O . LEU A 1 104 ? 6.292 -2.229 -6.478 1.00 94.94 104 LEU A O 1
ATOM 856 N N . ALA A 1 105 ? 6.287 -0.020 -6.008 1.00 97.12 105 ALA A N 1
ATOM 857 C CA . ALA A 1 105 ? 6.145 -0.135 -4.565 1.00 97.12 105 ALA A CA 1
ATOM 858 C C . ALA A 1 105 ? 5.040 0.797 -4.067 1.00 97.12 105 ALA A C 1
ATOM 860 O O . ALA A 1 105 ? 4.982 1.953 -4.482 1.00 97.12 105 ALA A O 1
ATOM 861 N N . CYS A 1 106 ? 4.219 0.314 -3.139 1.00 98.12 106 CYS A N 1
ATOM 862 C CA . CYS A 1 106 ? 3.348 1.131 -2.297 1.00 98.12 106 CYS A CA 1
ATOM 863 C C . CYS A 1 106 ? 3.789 0.986 -0.844 1.00 98.12 106 CYS A C 1
ATOM 865 O O . CYS A 1 106 ? 3.885 -0.133 -0.341 1.00 98.12 106 CYS A O 1
ATOM 867 N N . GLN A 1 107 ? 4.078 2.113 -0.199 1.00 98.62 107 GLN A N 1
ATOM 868 C CA . GLN A 1 107 ? 4.508 2.193 1.192 1.00 98.62 107 GLN A CA 1
ATOM 869 C C . GLN A 1 107 ? 3.332 2.586 2.078 1.00 98.62 107 GLN A C 1
ATOM 871 O O . GLN A 1 107 ? 2.584 3.493 1.717 1.00 98.62 107 GLN A O 1
ATOM 876 N N . TYR A 1 108 ? 3.208 1.934 3.230 1.00 98.56 108 TYR A N 1
ATOM 877 C CA . TYR A 1 108 ? 2.123 2.105 4.191 1.00 98.56 108 TYR A CA 1
ATOM 878 C C . TYR A 1 108 ? 2.687 2.471 5.559 1.00 98.56 108 TYR A C 1
ATOM 880 O O . TYR A 1 108 ? 3.618 1.819 6.041 1.00 98.56 108 TYR A O 1
ATOM 888 N N . LYS A 1 109 ? 2.107 3.477 6.214 1.00 98.00 109 LYS A N 1
ATOM 889 C CA . LYS A 1 109 ? 2.501 3.882 7.568 1.00 98.00 109 LYS A CA 1
ATOM 890 C C . LYS A 1 109 ? 1.272 4.038 8.467 1.00 98.00 109 LYS A C 1
ATOM 892 O O . LYS A 1 109 ? 0.262 4.584 8.021 1.00 98.00 109 LYS A O 1
ATOM 897 N N . PRO A 1 110 ? 1.354 3.560 9.723 1.00 97.62 110 PRO A N 1
ATOM 898 C CA . PRO A 1 110 ? 2.292 2.536 10.216 1.00 97.62 110 PRO A CA 1
ATOM 899 C C . PRO A 1 110 ? 2.181 1.214 9.430 1.00 97.62 110 PRO A C 1
ATOM 901 O O . PRO A 1 110 ? 1.185 0.987 8.738 1.00 97.62 110 PRO A O 1
ATOM 904 N N . LYS A 1 111 ? 3.195 0.341 9.532 1.00 98.06 111 LYS A N 1
ATOM 905 C CA . LYS A 1 111 ? 3.184 -0.955 8.836 1.00 98.06 111 LYS A CA 1
ATOM 906 C C . LYS A 1 111 ? 2.014 -1.830 9.277 1.00 98.06 111 LYS A C 1
ATOM 908 O O . LYS A 1 111 ? 1.667 -1.870 10.460 1.00 98.06 111 LYS A O 1
ATOM 913 N N . GLY A 1 112 ? 1.461 -2.566 8.321 1.00 98.00 112 GLY A N 1
ATOM 914 C CA . GLY A 1 112 ? 0.522 -3.642 8.584 1.00 98.00 112 GLY A CA 1
ATOM 915 C C . GLY A 1 112 ? 1.201 -4.998 8.736 1.00 98.00 112 GLY A C 1
ATOM 916 O O . GLY A 1 112 ? 2.397 -5.089 9.027 1.00 98.00 112 GLY A O 1
ATOM 917 N N . ASN A 1 113 ? 0.415 -6.055 8.531 1.00 97.88 113 ASN A N 1
ATOM 918 C CA . ASN A 1 113 ? 0.851 -7.454 8.492 1.00 97.88 113 ASN A CA 1
ATOM 919 C C . ASN A 1 113 ? 1.686 -7.870 9.709 1.00 97.88 113 ASN A C 1
ATOM 921 O O . ASN A 1 113 ? 2.696 -8.567 9.598 1.00 97.88 113 ASN A O 1
ATOM 925 N N . LEU A 1 114 ? 1.268 -7.419 10.893 1.00 97.06 114 LEU A N 1
ATOM 926 C CA . LEU A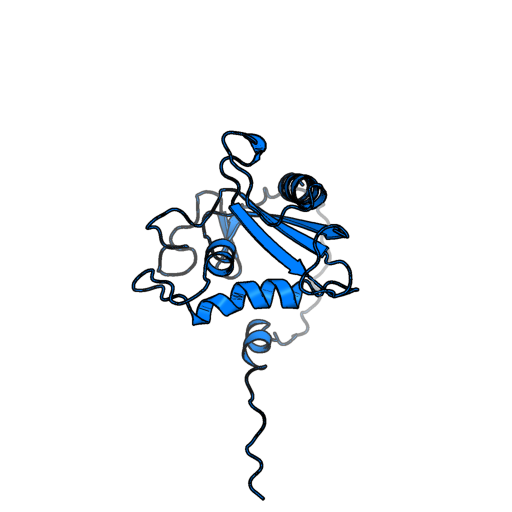 1 114 ? 1.900 -7.822 12.141 1.00 97.06 114 LEU A CA 1
ATOM 927 C C . LEU A 1 114 ? 1.640 -9.310 12.392 1.00 97.06 114 LEU A C 1
ATOM 929 O O . LEU A 1 114 ? 0.506 -9.779 12.294 1.00 97.06 114 LEU A O 1
ATOM 933 N N . HIS A 1 115 ? 2.703 -10.046 12.718 1.00 95.50 115 HIS A N 1
ATOM 934 C CA . HIS A 1 115 ? 2.643 -11.494 12.889 1.00 95.50 115 HIS A CA 1
ATOM 935 C C . HIS A 1 115 ? 1.567 -11.898 13.909 1.00 95.50 115 HIS A C 1
ATOM 937 O O . HIS A 1 115 ? 1.508 -11.354 15.011 1.00 95.50 115 HIS A O 1
ATOM 943 N N . GLY A 1 116 ? 0.705 -12.841 13.519 1.00 95.88 116 GLY A N 1
ATOM 944 C CA . GLY A 1 116 ? -0.388 -13.353 14.351 1.00 95.88 116 GLY A CA 1
ATOM 945 C C . GLY A 1 116 ? -1.591 -12.415 14.516 1.00 95.88 116 GLY A C 1
ATOM 946 O O . GLY A 1 116 ? -2.581 -12.820 15.122 1.00 95.88 116 GLY A O 1
ATOM 947 N N . GLN A 1 117 ? -1.556 -11.195 13.973 1.00 97.69 117 GLN A N 1
ATOM 948 C CA . GLN A 1 117 ? -2.649 -10.228 14.101 1.00 97.69 117 GLN A CA 1
ATOM 949 C C . GLN A 1 117 ? -3.577 -10.247 12.882 1.00 97.69 117 GLN A C 1
ATOM 951 O O . GLN A 1 117 ? -3.170 -10.595 11.774 1.00 97.69 117 GLN A O 1
ATOM 956 N N . LYS A 1 118 ? -4.841 -9.869 13.100 1.00 98.19 118 LYS A N 1
ATOM 957 C CA . LYS A 1 118 ? -5.824 -9.639 12.033 1.00 98.19 118 LYS A CA 1
ATOM 958 C C . LYS A 1 118 ? -5.695 -8.204 11.502 1.00 98.19 118 LYS A C 1
ATOM 960 O O . LYS A 1 118 ? -5.317 -7.321 12.271 1.00 98.19 118 LYS A O 1
ATOM 965 N N . PRO A 1 119 ? -6.065 -7.943 10.236 1.00 98.19 119 PRO A N 1
ATOM 966 C CA . PRO A 1 119 ? -5.930 -6.617 9.629 1.00 98.19 119 PRO A CA 1
ATOM 967 C C . PRO A 1 119 ? -6.808 -5.542 10.272 1.00 98.19 119 PRO A C 1
ATOM 969 O O . PRO A 1 119 ? -6.466 -4.363 10.253 1.00 98.19 119 PRO A O 1
ATOM 972 N N . TYR A 1 120 ? -7.926 -5.937 10.872 1.00 98.19 120 TYR A N 1
ATOM 973 C CA . TYR A 1 120 ? -8.823 -5.053 11.606 1.00 98.19 120 TYR A CA 1
ATOM 974 C C . TYR A 1 120 ? -9.588 -5.846 12.665 1.00 98.19 120 TYR A C 1
ATOM 976 O O . TYR A 1 120 ? -9.655 -7.077 12.606 1.00 98.19 120 TYR A O 1
ATOM 984 N N . GLU A 1 121 ? -10.195 -5.147 13.621 1.00 97.31 121 GLU A N 1
ATOM 985 C CA . GLU A 1 121 ? -11.117 -5.745 14.586 1.00 97.31 121 GLU A CA 1
ATOM 986 C C . GLU A 1 121 ? -12.532 -5.841 13.995 1.00 97.31 121 GLU A C 1
ATOM 988 O O . GLU A 1 121 ? -13.075 -4.851 13.504 1.00 97.31 121 GLU A O 1
ATOM 993 N N . SER A 1 122 ? -13.147 -7.024 14.046 1.00 97.00 122 SER A N 1
ATOM 994 C CA . SER A 1 122 ? -14.522 -7.226 13.585 1.00 97.00 122 SER A CA 1
ATOM 995 C C . SER A 1 122 ? -15.525 -6.536 14.505 1.00 97.00 122 SER A C 1
ATOM 997 O O . SER A 1 122 ? -15.479 -6.710 15.722 1.00 97.00 122 SER A O 1
ATOM 999 N N . GLY A 1 123 ? -16.492 -5.829 13.930 1.00 96.94 123 GLY A N 1
ATOM 1000 C CA . GLY A 1 123 ? -17.562 -5.195 14.689 1.00 96.94 123 GLY A CA 1
ATOM 1001 C C . GLY A 1 123 ? -18.355 -4.201 13.854 1.00 96.94 123 GLY A C 1
ATOM 1002 O O . GLY A 1 123 ? -18.174 -4.090 12.641 1.00 96.94 123 GLY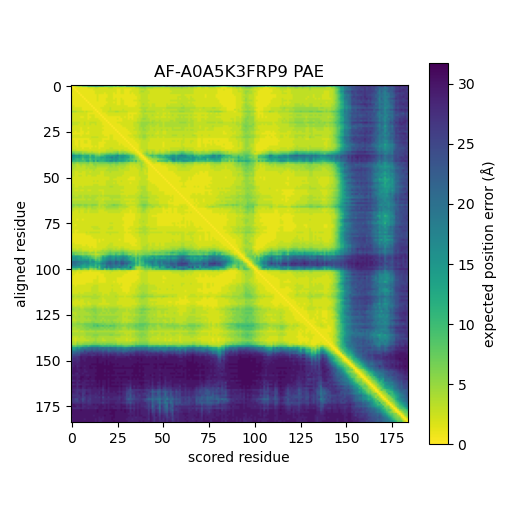 A O 1
ATOM 1003 N N . ARG A 1 124 ? -19.239 -3.449 14.518 1.00 97.75 124 ARG A N 1
ATOM 1004 C CA . ARG A 1 124 ? -19.968 -2.348 13.881 1.00 97.75 124 ARG A CA 1
ATOM 1005 C C . ARG A 1 124 ? -18.973 -1.297 13.384 1.00 97.75 124 ARG A C 1
ATOM 1007 O O . ARG A 1 124 ? -18.129 -0.839 14.152 1.00 97.75 124 ARG A O 1
ATOM 1014 N N . SER A 1 125 ? -19.115 -0.868 12.129 1.00 97.12 125 SER A N 1
ATOM 1015 C CA . SER A 1 125 ? -18.263 0.170 11.543 1.00 97.12 125 SER A CA 1
ATOM 1016 C C . SER A 1 125 ? -18.171 1.401 12.445 1.00 97.12 125 SER A C 1
ATOM 1018 O O . SER A 1 125 ? -19.171 1.855 13.005 1.00 97.12 125 SER A O 1
ATOM 1020 N N . CYS A 1 126 ? -16.960 1.939 12.573 1.00 97.06 126 CYS A N 1
ATOM 1021 C CA . CYS A 1 126 ? -16.645 3.122 13.371 1.00 97.06 126 CYS A CA 1
ATOM 1022 C C . CYS A 1 126 ? -16.904 3.027 14.889 1.00 97.06 126 CYS A C 1
ATOM 1024 O O . CYS A 1 126 ? -16.720 4.031 15.578 1.00 97.06 126 CYS A O 1
ATOM 1026 N N . SER A 1 127 ? -17.278 1.866 15.446 1.00 97.19 127 SER A N 1
ATOM 1027 C CA . SER A 1 127 ? -17.554 1.731 16.889 1.00 97.19 127 SER A CA 1
ATOM 1028 C C . SER A 1 127 ? -16.339 2.014 17.779 1.00 97.19 127 SER A C 1
ATOM 1030 O O . SER A 1 127 ? -16.502 2.346 18.951 1.00 97.19 127 SER A O 1
ATOM 1032 N N . LYS A 1 128 ? -15.131 1.903 17.218 1.00 96.75 128 LYS A N 1
ATOM 1033 C CA . LYS A 1 128 ? -13.848 2.111 17.899 1.00 96.75 128 LYS A CA 1
ATOM 1034 C C . LYS A 1 128 ? -12.944 3.116 17.178 1.00 96.75 128 LYS A C 1
ATOM 1036 O O . LYS A 1 128 ? -11.724 2.979 17.201 1.00 96.75 128 LYS A O 1
ATOM 1041 N N . CYS A 1 129 ? -13.517 4.122 16.511 1.00 96.19 129 CYS A N 1
ATOM 1042 C CA . CYS A 1 129 ? -12.688 5.165 15.905 1.00 96.19 129 CYS A CA 1
ATOM 1043 C C . CYS A 1 129 ? -11.841 5.907 16.957 1.00 96.19 129 CYS A C 1
ATOM 1045 O O . CYS A 1 129 ? -12.335 6.170 18.058 1.00 96.19 129 CYS A O 1
ATOM 1047 N N . PRO A 1 130 ? -10.602 6.313 16.619 1.00 95.12 130 PRO A N 1
ATOM 1048 C CA . PRO A 1 130 ? -9.774 7.117 17.510 1.00 95.12 130 PRO A CA 1
ATOM 1049 C C . PRO A 1 130 ? -10.460 8.428 17.908 1.00 95.12 130 PRO A C 1
ATOM 1051 O O . PRO A 1 130 ? -11.215 9.023 17.128 1.00 95.12 130 PRO A O 1
ATOM 1054 N N . LYS A 1 131 ? -10.152 8.921 19.113 1.00 94.94 131 LYS A N 1
ATOM 1055 C CA . LYS A 1 131 ? -10.606 10.244 19.567 1.00 94.94 131 LYS A CA 1
ATOM 1056 C C . LYS A 1 131 ? -10.211 11.314 18.544 1.00 94.94 131 LYS A C 1
ATOM 1058 O O . LYS A 1 131 ? -9.137 11.255 17.957 1.00 94.94 131 LYS A O 1
ATOM 1063 N N . GLY A 1 132 ? -11.099 12.282 18.319 1.00 93.19 132 GLY A N 1
ATOM 1064 C CA . GLY A 1 132 ? -10.886 13.326 17.312 1.00 93.19 132 GLY A CA 1
ATOM 1065 C C . GLY A 1 132 ? -11.172 12.891 15.871 1.00 93.19 132 GLY A C 1
ATOM 1066 O O . GLY A 1 132 ? -10.951 13.683 14.963 1.00 93.19 132 GLY A O 1
ATOM 1067 N N . SER A 1 133 ? -11.702 11.686 15.641 1.00 95.50 133 SER A N 1
ATOM 1068 C CA . SER A 1 133 ? -12.164 11.246 14.317 1.00 95.50 133 SER A CA 1
ATOM 1069 C C . SER A 1 133 ? -13.686 11.377 14.152 1.00 95.50 133 SER A C 1
ATOM 1071 O O . SER A 1 133 ? -14.438 11.538 15.119 1.00 95.50 133 SER A O 1
ATOM 1073 N N . VAL A 1 134 ? -14.155 11.314 12.908 1.00 95.75 134 VAL A N 1
ATOM 1074 C CA . VAL A 1 134 ? -15.561 11.153 12.512 1.00 95.75 134 VAL A CA 1
ATOM 1075 C C . VAL A 1 134 ? -15.712 9.927 11.625 1.00 95.75 134 VAL A C 1
ATOM 1077 O O . VAL A 1 134 ? -14.791 9.556 10.899 1.00 95.75 134 VAL A O 1
ATOM 1080 N N . CYS A 1 135 ? -16.889 9.306 11.672 1.00 96.88 135 CYS A N 1
ATOM 1081 C CA . CYS A 1 135 ? -17.221 8.217 10.767 1.00 96.88 135 CYS A CA 1
ATOM 1082 C C . CYS A 1 135 ? -17.669 8.785 9.419 1.00 96.88 135 CYS A C 1
ATOM 1084 O O . CYS A 1 135 ? -18.666 9.506 9.346 1.00 96.88 135 CYS A O 1
ATOM 1086 N N . LYS A 1 136 ? -16.958 8.447 8.345 1.00 96.56 136 LYS A N 1
ATOM 1087 C CA . LYS A 1 136 ? -17.318 8.826 6.976 1.00 96.56 136 LYS A CA 1
ATOM 1088 C C . LYS A 1 136 ? -17.177 7.607 6.079 1.00 96.56 136 LYS A C 1
ATOM 1090 O O . LYS A 1 136 ? -16.090 7.058 5.968 1.00 96.56 136 LYS A O 1
ATOM 1095 N N . ARG A 1 137 ? -18.273 7.191 5.431 1.00 96.00 137 ARG A N 1
ATOM 1096 C CA . ARG A 1 137 ? -18.307 6.004 4.548 1.00 96.00 137 ARG A CA 1
ATOM 1097 C C . ARG A 1 137 ? -17.680 4.762 5.210 1.00 96.00 137 ARG A C 1
ATOM 1099 O O . ARG A 1 137 ? -16.843 4.100 4.616 1.00 96.00 137 ARG A O 1
ATOM 1106 N N . ASN A 1 138 ? -18.071 4.489 6.457 1.00 96.88 138 ASN A N 1
ATOM 1107 C CA . ASN A 1 138 ? -17.575 3.376 7.282 1.00 96.88 138 ASN A CA 1
ATOM 1108 C C . ASN A 1 138 ? -16.082 3.431 7.669 1.00 96.88 138 ASN A C 1
ATOM 1110 O O . ASN A 1 138 ? -15.578 2.466 8.237 1.00 96.88 138 ASN A O 1
ATOM 1114 N N . LEU A 1 139 ? -15.396 4.553 7.430 1.00 97.06 139 LEU A N 1
ATOM 1115 C CA . LEU A 1 139 ? -13.997 4.773 7.799 1.00 97.06 139 LEU A CA 1
ATOM 1116 C C . LEU A 1 139 ? -13.863 5.855 8.875 1.00 97.06 139 LEU A C 1
ATOM 1118 O O . LEU A 1 139 ? -14.642 6.812 8.923 1.00 97.06 139 LEU A O 1
ATOM 1122 N N . CYS A 1 140 ? -12.838 5.718 9.714 1.00 96.75 140 CYS A N 1
ATOM 1123 C CA . CYS A 1 140 ? -12.446 6.733 10.685 1.00 96.75 140 CYS A CA 1
ATOM 1124 C C . CYS A 1 140 ? -11.598 7.801 9.993 1.00 96.75 140 CYS A C 1
ATOM 1126 O O . CYS A 1 140 ? -10.502 7.512 9.520 1.00 96.75 140 CYS A O 1
ATOM 1128 N N . VAL A 1 141 ? -12.095 9.034 9.940 1.00 95.31 141 VAL A N 1
ATOM 1129 C CA . VAL A 1 141 ? -11.400 10.165 9.312 1.00 95.31 141 VAL A CA 1
ATOM 1130 C C . VAL A 1 141 ? -11.100 11.220 10.377 1.00 95.31 141 VAL A C 1
ATOM 1132 O O . VAL A 1 141 ? -12.017 11.554 11.133 1.00 95.31 141 VAL A O 1
ATOM 1135 N N . PRO A 1 142 ? -9.873 11.769 10.462 1.00 92.81 142 PRO A N 1
ATOM 1136 C CA . PRO A 1 142 ? -9.574 12.865 11.379 1.00 92.81 142 PRO A CA 1
ATOM 1137 C C . PRO A 1 142 ? -10.552 14.030 11.190 1.00 92.81 142 PRO A C 1
ATOM 1139 O O . PRO A 1 142 ? -10.852 14.420 10.059 1.00 92.81 142 PRO A O 1
ATOM 1142 N N . ARG A 1 143 ? -11.062 14.599 12.288 1.00 90.44 143 ARG A N 1
ATOM 1143 C CA . ARG A 1 143 ? -11.832 15.846 12.229 1.00 90.44 143 ARG A CA 1
ATOM 1144 C C . ARG A 1 143 ? -10.907 16.935 11.708 1.00 90.44 143 ARG A C 1
ATOM 1146 O O . ARG A 1 143 ? -9.907 17.246 12.348 1.00 90.44 143 ARG A O 1
ATOM 1153 N N . GLN A 1 144 ? -11.245 17.518 10.562 1.00 81.62 144 GLN A N 1
ATOM 1154 C CA . GLN A 1 144 ? -10.601 18.762 10.165 1.00 81.62 144 GLN A CA 1
ATOM 1155 C C . GLN A 1 144 ? -11.036 19.860 11.145 1.00 81.62 144 GLN A C 1
ATOM 1157 O O . GLN A 1 144 ? -12.215 19.888 11.519 1.00 81.62 144 GLN A O 1
ATOM 1162 N N . PRO A 1 145 ? -10.120 20.736 11.594 1.00 73.56 145 PRO A N 1
ATOM 1163 C CA . PRO A 1 145 ? -10.517 21.929 12.320 1.00 73.56 145 PRO A CA 1
ATOM 1164 C C . PRO A 1 145 ? -11.497 22.696 11.438 1.00 73.56 145 PRO A C 1
ATOM 1166 O O . PRO A 1 145 ? -11.224 22.919 10.258 1.00 73.56 145 PRO A O 1
ATOM 1169 N N . VAL A 1 146 ? -12.647 23.073 11.991 1.00 61.09 146 VAL A N 1
ATOM 1170 C CA . VAL A 1 146 ? -13.500 24.061 11.337 1.00 61.09 146 VAL A CA 1
ATOM 1171 C C . VAL A 1 146 ? -12.693 25.354 11.359 1.00 61.09 146 VAL A C 1
ATOM 1173 O O . VAL A 1 146 ? -12.568 25.982 12.405 1.00 61.09 146 VAL A O 1
ATOM 1176 N N . THR A 1 147 ? -12.071 25.719 10.241 1.00 53.72 147 THR A N 1
ATOM 1177 C CA . THR A 1 147 ? -11.605 27.090 10.054 1.00 53.72 147 THR A CA 1
ATOM 1178 C C . THR A 1 147 ? -12.863 27.946 10.051 1.00 53.72 147 THR A C 1
ATOM 1180 O O . THR A 1 147 ? -13.668 27.862 9.120 1.00 53.72 147 THR A O 1
ATOM 1183 N N . GLU A 1 148 ? -13.095 28.698 11.126 1.00 51.31 148 GLU A N 1
ATOM 1184 C CA . GLU A 1 148 ? -14.099 29.756 11.133 1.00 51.31 148 GLU A CA 1
ATOM 1185 C C . GLU A 1 148 ? -13.672 30.855 10.156 1.00 51.31 148 GLU A C 1
ATOM 1187 O O . GLU A 1 148 ? -13.161 31.897 10.538 1.00 51.31 148 GLU A O 1
ATOM 1192 N N . GLU A 1 149 ? -13.906 30.634 8.871 1.00 49.75 149 GLU A N 1
ATOM 1193 C CA . GLU A 1 149 ? -14.114 31.721 7.928 1.00 49.75 149 GLU A CA 1
ATOM 1194 C C . GLU A 1 149 ? -15.571 31.645 7.490 1.00 49.75 149 GLU A C 1
ATOM 1196 O O . GLU A 1 149 ? -15.938 31.027 6.492 1.00 49.75 149 GLU A O 1
ATOM 1201 N N . ARG A 1 150 ? -16.442 32.250 8.300 1.00 46.75 150 ARG A N 1
ATOM 1202 C CA . ARG A 1 150 ? -17.756 32.689 7.837 1.00 46.75 150 ARG A CA 1
ATOM 1203 C C . ARG A 1 150 ? -17.602 34.118 7.311 1.00 46.75 150 ARG A C 1
ATOM 1205 O O . ARG A 1 150 ? -17.673 35.043 8.120 1.00 46.75 150 ARG A O 1
ATOM 1212 N N . PRO A 1 151 ? -17.472 34.368 5.998 1.00 46.56 151 PRO A N 1
ATOM 1213 C CA . PRO A 1 151 ? -17.915 35.645 5.477 1.00 46.56 151 PRO A CA 1
ATOM 1214 C C . PRO A 1 151 ? -19.444 35.653 5.582 1.00 46.56 151 PRO A C 1
ATOM 1216 O O . PRO A 1 151 ? -20.150 34.915 4.894 1.00 46.56 151 PRO A O 1
ATOM 1219 N N . ASN A 1 152 ? -19.959 36.453 6.514 1.00 52.88 152 ASN A N 1
ATOM 1220 C CA . ASN A 1 152 ? -21.378 36.755 6.614 1.00 52.88 152 ASN A CA 1
ATOM 1221 C C . ASN A 1 152 ? -21.817 37.444 5.319 1.00 52.88 152 ASN A C 1
ATOM 1223 O O . ASN A 1 152 ? -21.595 38.639 5.149 1.00 52.88 152 ASN A O 1
ATOM 1227 N N . ASN A 1 153 ? -22.448 36.712 4.405 1.00 44.75 153 ASN A N 1
ATOM 1228 C CA . ASN A 1 153 ? -23.362 37.350 3.476 1.00 44.75 153 ASN A CA 1
ATOM 1229 C C . ASN A 1 153 ? -24.533 36.421 3.172 1.00 44.75 153 ASN A C 1
ATOM 1231 O O . ASN A 1 153 ? -24.390 35.399 2.500 1.00 44.75 153 ASN A O 1
ATOM 1235 N N . ARG A 1 154 ? -25.698 36.783 3.715 1.00 52.47 154 ARG A N 1
ATOM 1236 C CA . ARG A 1 154 ? -26.980 36.161 3.388 1.00 52.47 154 ARG A CA 1
ATOM 1237 C C . ARG A 1 154 ? -27.176 36.229 1.875 1.00 52.47 154 ARG A C 1
ATOM 1239 O O . ARG A 1 154 ? -27.209 37.316 1.307 1.00 52.47 154 ARG A O 1
ATOM 1246 N N . ARG A 1 155 ? -27.356 35.078 1.235 1.00 50.69 155 ARG A N 1
ATOM 1247 C CA . ARG A 1 155 ? -28.040 34.981 -0.057 1.00 50.69 155 ARG A CA 1
ATOM 1248 C C . ARG A 1 155 ? -29.216 34.027 0.108 1.00 50.69 155 ARG A C 1
ATOM 1250 O O . ARG A 1 155 ? -29.098 33.014 0.794 1.00 50.69 155 ARG A O 1
ATOM 1257 N N . GLU A 1 156 ? -30.347 34.459 -0.434 1.00 46.41 156 GLU A N 1
ATOM 1258 C CA . GLU A 1 156 ? -31.686 33.875 -0.327 1.00 46.41 156 GLU A CA 1
ATOM 1259 C C . GLU A 1 156 ? -31.763 32.390 -0.735 1.00 46.41 156 GLU A C 1
ATOM 1261 O O . GLU A 1 156 ? -30.889 31.896 -1.454 1.00 46.41 156 GLU A O 1
ATOM 1266 N N . PRO A 1 157 ? -32.797 31.653 -0.282 1.00 41.62 157 PRO A N 1
ATOM 1267 C CA . PRO A 1 157 ? -32.865 30.212 -0.465 1.00 41.62 157 PRO A CA 1
ATOM 1268 C C . PRO A 1 157 ? -33.271 29.844 -1.898 1.00 41.62 157 PRO A C 1
ATOM 1270 O O . PRO A 1 157 ? -34.385 30.122 -2.336 1.00 41.62 157 PRO A O 1
ATOM 1273 N N . VAL A 1 158 ? -32.383 29.148 -2.612 1.00 50.47 158 VAL A N 1
ATOM 1274 C CA . VAL A 1 158 ? -32.722 28.449 -3.861 1.00 50.47 158 VAL A CA 1
ATOM 1275 C C . VAL A 1 158 ? -33.249 27.057 -3.510 1.00 50.47 158 VAL A C 1
ATOM 1277 O O . VAL A 1 158 ? -32.607 26.311 -2.770 1.00 50.47 158 VAL A O 1
ATOM 1280 N N . GLN A 1 159 ? -34.437 26.722 -4.021 1.00 44.47 159 GLN A N 1
ATOM 1281 C CA . GLN A 1 159 ? -35.110 25.441 -3.780 1.00 44.47 159 GLN A CA 1
ATOM 1282 C C . GLN A 1 159 ? -34.300 24.246 -4.327 1.00 44.47 159 GLN A C 1
ATOM 1284 O O . GLN A 1 159 ? -33.646 24.380 -5.366 1.00 44.47 159 GLN A O 1
ATOM 1289 N N . PRO A 1 160 ? -34.349 23.061 -3.687 1.00 43.16 160 PRO A N 1
ATOM 1290 C CA . PRO A 1 160 ? -33.593 21.901 -4.146 1.00 43.16 160 PRO A CA 1
ATOM 1291 C C . PRO A 1 160 ? -34.269 21.222 -5.344 1.00 43.16 160 PRO A C 1
ATOM 1293 O O . PRO A 1 160 ? -35.462 20.933 -5.309 1.00 43.16 160 PRO A O 1
ATOM 1296 N N . ARG A 1 161 ? -33.483 20.886 -6.376 1.00 46.88 161 ARG A N 1
ATOM 1297 C CA . ARG A 1 161 ? -33.837 19.824 -7.330 1.00 46.88 161 ARG A CA 1
ATOM 1298 C C . ARG A 1 161 ? -33.310 18.492 -6.809 1.00 46.88 161 ARG A C 1
ATOM 1300 O O . ARG A 1 161 ? -32.149 18.397 -6.413 1.00 46.88 161 ARG A O 1
ATOM 1307 N N . GLU A 1 162 ? -34.169 17.483 -6.816 1.00 48.44 162 GLU A N 1
ATOM 1308 C CA . GLU A 1 162 ? -33.830 16.107 -6.463 1.00 48.44 162 GLU A CA 1
ATOM 1309 C C . GLU A 1 162 ? -32.867 15.518 -7.502 1.00 48.44 162 GLU A C 1
ATOM 1311 O O . GLU A 1 162 ? -33.106 15.599 -8.706 1.00 48.44 162 GLU A O 1
ATOM 1316 N N . VAL A 1 163 ? -31.761 14.935 -7.035 1.00 49.59 163 VAL A N 1
ATOM 1317 C CA . VAL A 1 163 ? -30.861 14.122 -7.859 1.00 49.59 163 VAL A CA 1
ATOM 1318 C C . VAL A 1 163 ? -30.734 12.766 -7.180 1.00 49.59 163 VAL A C 1
ATOM 1320 O O . VAL A 1 163 ? -30.283 12.668 -6.034 1.00 49.59 163 VAL A O 1
ATOM 1323 N N . GLU A 1 164 ? -31.179 11.728 -7.883 1.00 54.22 164 GLU A N 1
ATOM 1324 C CA . GLU A 1 164 ? -31.103 10.337 -7.449 1.00 54.22 164 GLU A CA 1
ATOM 1325 C C . GLU A 1 164 ? -29.649 9.917 -7.196 1.00 54.22 164 GLU A C 1
ATOM 1327 O O . GLU A 1 164 ? -28.727 10.237 -7.949 1.00 54.22 164 GLU A O 1
ATOM 1332 N N . ARG A 1 165 ? -29.433 9.201 -6.088 1.00 51.09 165 ARG A N 1
ATOM 1333 C CA . ARG A 1 165 ? -28.113 8.721 -5.674 1.00 51.09 165 ARG A CA 1
ATOM 1334 C C . ARG A 1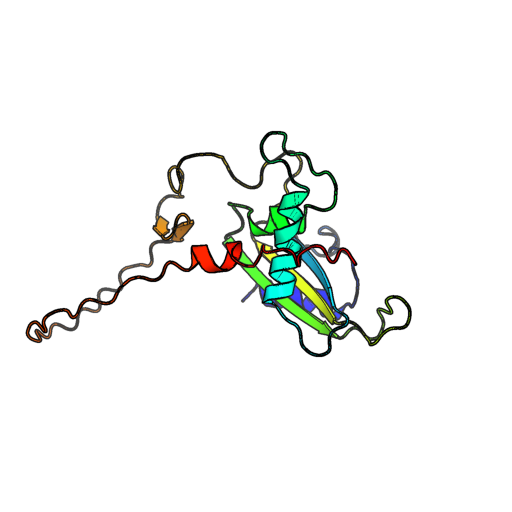 165 ? -27.842 7.370 -6.329 1.00 51.09 165 ARG A C 1
ATOM 1336 O O . ARG A 1 165 ? -28.385 6.365 -5.883 1.00 51.09 165 ARG A O 1
ATOM 1343 N N . GLU A 1 166 ? -26.957 7.322 -7.320 1.00 50.97 166 GLU A N 1
ATOM 1344 C CA . GLU A 1 166 ? -26.343 6.049 -7.708 1.00 50.97 166 GLU A CA 1
ATOM 1345 C C . GLU A 1 166 ? -25.291 5.624 -6.673 1.00 50.97 166 GLU A C 1
ATOM 1347 O O . GLU A 1 166 ? -24.378 6.383 -6.339 1.00 50.97 166 GLU A O 1
ATOM 1352 N N . ASP A 1 167 ? -25.423 4.391 -6.179 1.00 56.41 167 ASP A N 1
ATOM 1353 C CA . ASP A 1 167 ? -24.508 3.749 -5.236 1.00 56.41 167 ASP A CA 1
ATOM 1354 C C . ASP A 1 167 ? -23.241 3.214 -5.949 1.00 56.41 167 ASP A C 1
ATOM 1356 O O . ASP A 1 167 ? -23.328 2.262 -6.736 1.00 56.41 167 ASP A O 1
ATOM 1360 N N . PRO A 1 168 ? -22.040 3.764 -5.673 1.00 53.69 168 PRO A N 1
ATOM 1361 C CA . PRO A 1 168 ? -20.790 3.312 -6.287 1.00 53.69 168 PRO A CA 1
ATOM 1362 C C . PRO A 1 168 ? -20.407 1.869 -5.920 1.00 53.69 168 PRO A C 1
ATOM 1364 O O . PRO A 1 168 ? -19.678 1.228 -6.678 1.00 53.69 168 PRO A O 1
ATOM 1367 N N . MET A 1 169 ? -20.902 1.335 -4.793 1.00 51.34 169 MET A N 1
ATOM 1368 C CA . MET A 1 169 ? -20.583 -0.022 -4.319 1.00 51.34 169 MET A CA 1
ATOM 1369 C C . MET A 1 169 ? -21.067 -1.120 -5.272 1.00 51.34 169 MET A C 1
ATOM 1371 O O . MET A 1 169 ? -20.499 -2.213 -5.303 1.00 51.34 169 MET A O 1
ATOM 1375 N N . ARG A 1 170 ? -22.092 -0.844 -6.087 1.00 50.00 170 ARG A N 1
ATOM 1376 C CA . ARG A 1 170 ? -22.678 -1.840 -6.992 1.00 50.00 170 ARG A CA 1
ATOM 1377 C C . ARG A 1 170 ? -21.810 -2.116 -8.226 1.00 50.00 170 ARG A C 1
ATOM 1379 O O . ARG A 1 170 ? -21.929 -3.184 -8.820 1.00 50.00 170 ARG A O 1
ATOM 1386 N N . LYS A 1 171 ? -20.900 -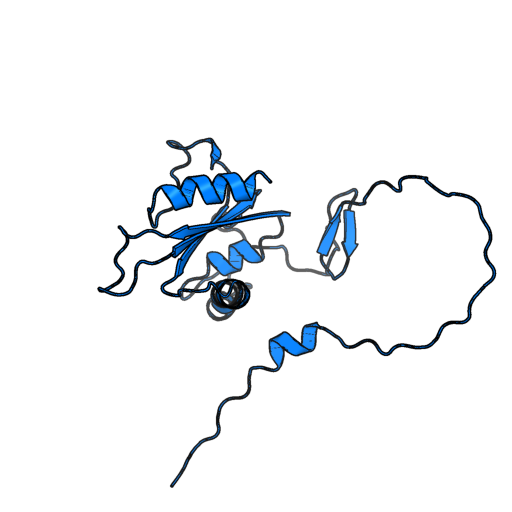1.201 -8.594 1.00 46.44 171 LYS A N 1
ATOM 1387 C CA . LYS A 1 171 ? -20.062 -1.325 -9.806 1.00 46.44 171 LYS A CA 1
ATOM 1388 C C . LYS A 1 171 ? -18.849 -2.247 -9.628 1.00 46.44 171 LYS A C 1
ATOM 1390 O O . LYS A 1 171 ? -18.417 -2.837 -10.614 1.00 46.44 171 LYS A O 1
ATOM 1395 N N . CYS A 1 172 ? -18.352 -2.450 -8.406 1.00 47.62 172 CYS A N 1
ATOM 1396 C CA . CYS A 1 172 ? -17.251 -3.395 -8.169 1.00 47.62 172 CYS A CA 1
ATOM 1397 C C . CYS A 1 172 ? -17.714 -4.862 -8.198 1.00 47.62 172 CYS A C 1
ATOM 1399 O O . CYS A 1 172 ? -16.981 -5.733 -8.654 1.00 47.62 172 CYS A O 1
ATOM 1401 N N . LEU A 1 173 ? -18.951 -5.140 -7.775 1.00 51.34 173 LEU A N 1
ATOM 1402 C CA . LEU A 1 173 ? -19.503 -6.502 -7.734 1.00 51.34 173 LEU A CA 1
ATOM 1403 C C . LEU A 1 173 ? -20.094 -6.962 -9.081 1.00 51.34 173 LEU A C 1
ATOM 1405 O O . LEU A 1 173 ? -20.158 -8.159 -9.348 1.00 51.34 173 LEU A O 1
ATOM 1409 N N . ALA A 1 174 ? -20.489 -6.030 -9.955 1.00 42.41 174 ALA A N 1
ATOM 1410 C CA . ALA A 1 174 ? -21.223 -6.329 -11.189 1.00 42.41 174 ALA A CA 1
ATOM 1411 C C . ALA A 1 174 ? -20.375 -6.869 -12.360 1.00 42.41 174 ALA A C 1
ATOM 1413 O O . ALA A 1 174 ? -20.937 -7.236 -13.385 1.00 42.41 174 ALA A O 1
ATOM 1414 N N . ARG A 1 175 ? -19.040 -6.955 -12.242 1.00 44.59 175 ARG A N 1
ATOM 1415 C CA . ARG A 1 175 ? -18.190 -7.568 -13.289 1.00 44.59 175 ARG A CA 1
ATOM 1416 C C . ARG A 1 175 ? -18.066 -9.095 -13.182 1.00 44.59 175 ARG A C 1
ATOM 1418 O O . ARG A 1 175 ? -17.372 -9.703 -13.990 1.00 44.59 175 ARG A O 1
ATOM 1425 N N . ARG A 1 176 ? -18.751 -9.732 -12.224 1.00 53.69 176 ARG A N 1
ATOM 1426 C CA . ARG A 1 176 ? -18.822 -11.196 -12.086 1.00 53.69 176 ARG A CA 1
ATOM 1427 C C . ARG A 1 176 ? -19.997 -11.780 -12.888 1.00 53.69 176 ARG A C 1
ATOM 1429 O O . ARG A 1 176 ? -20.939 -12.300 -12.303 1.00 53.69 176 ARG A O 1
ATOM 1436 N N . THR A 1 177 ? -19.938 -11.746 -14.217 1.00 39.22 177 THR A N 1
ATOM 1437 C CA . THR A 1 177 ? -20.743 -12.651 -15.063 1.00 39.22 177 THR A CA 1
ATOM 1438 C C . THR A 1 177 ? -19.804 -13.436 -15.970 1.00 39.22 177 THR A C 1
ATOM 1440 O O . THR A 1 177 ? -19.070 -12.858 -16.770 1.00 39.22 177 THR A O 1
ATOM 1443 N N . ARG A 1 178 ? -19.784 -14.758 -15.768 1.00 40.25 178 ARG A N 1
ATOM 1444 C CA . ARG A 1 178 ? -19.027 -15.747 -16.552 1.00 40.25 178 ARG A CA 1
ATOM 1445 C C . ARG A 1 178 ? -19.547 -15.758 -18.001 1.00 40.25 178 ARG A C 1
ATOM 1447 O O . ARG A 1 178 ? -20.744 -15.541 -18.171 1.00 40.25 178 ARG A O 1
ATOM 1454 N N . PRO A 1 179 ? -18.722 -16.036 -19.026 1.00 39.97 179 PRO A N 1
ATOM 1455 C CA . PRO A 1 179 ? -19.249 -16.396 -20.334 1.00 39.97 179 PRO A CA 1
ATOM 1456 C C . PRO A 1 179 ? -19.907 -17.775 -20.248 1.00 39.97 179 PRO A C 1
ATOM 1458 O O . PRO A 1 179 ? -19.341 -18.698 -19.655 1.00 39.97 179 PRO A O 1
ATOM 1461 N N . ASP A 1 180 ? -21.099 -17.871 -20.825 1.00 36.12 180 ASP A N 1
ATOM 1462 C CA . ASP A 1 180 ? -21.874 -19.094 -20.970 1.00 36.12 180 ASP A CA 1
ATOM 1463 C C . ASP A 1 180 ? -21.099 -20.203 -21.692 1.00 36.12 180 ASP A C 1
ATOM 1465 O O . ASP A 1 180 ? -20.294 -19.980 -22.599 1.00 36.12 180 ASP A O 1
ATOM 1469 N N . SER A 1 181 ? -21.412 -21.421 -21.267 1.00 39.62 181 SER A N 1
ATOM 1470 C CA . SER A 1 181 ? -21.211 -22.684 -21.965 1.00 39.62 181 SER A CA 1
ATOM 1471 C C . SER A 1 181 ? -21.564 -22.601 -23.454 1.00 39.62 181 SER A C 1
ATOM 1473 O O . SER A 1 181 ? -22.702 -22.288 -23.802 1.00 39.62 181 SER A O 1
ATOM 1475 N N . LEU A 1 182 ? -20.621 -22.978 -24.319 1.00 38.31 182 LEU A N 1
ATOM 1476 C CA . LEU A 1 182 ? -20.904 -23.387 -25.693 1.00 38.31 182 LEU A CA 1
ATOM 1477 C C . LEU A 1 182 ? -20.842 -24.913 -25.758 1.00 38.31 182 LEU A C 1
ATOM 1479 O O . LEU A 1 182 ? -19.765 -25.500 -25.811 1.00 38.31 182 LEU A O 1
ATOM 1483 N N . ASP A 1 183 ? -22.027 -25.514 -25.716 1.00 36.50 183 ASP A N 1
ATOM 1484 C CA . ASP A 1 183 ? -22.307 -26.856 -26.216 1.00 36.50 183 ASP A CA 1
ATOM 1485 C C . ASP A 1 183 ? -22.766 -26.695 -27.676 1.00 36.50 183 ASP A C 1
ATOM 1487 O O . ASP A 1 183 ? -23.834 -26.123 -27.925 1.00 36.50 183 ASP A O 1
ATOM 1491 N N . ARG A 1 184 ? -21.920 -27.115 -28.625 1.00 36.28 184 ARG A N 1
ATOM 1492 C CA . ARG A 1 184 ? -22.233 -27.712 -29.941 1.00 36.28 184 ARG A CA 1
ATOM 1493 C C . ARG A 1 184 ? -20.959 -27.945 -30.744 1.00 36.28 184 ARG A C 1
ATOM 1495 O O . ARG A 1 184 ? -20.181 -26.980 -30.907 1.00 36.28 184 ARG A O 1
#

Radius of gyration: 21.53 Å; Cα contacts (8 Å, |Δi|>4): 241; chains: 1; bounding box: 55×65×50 Å

Nearest PDB structures (foldseek):
  3q2r-assembly1_A  TM=9.004E-01  e=1.176E-11  Homo sapiens
  1xta-assembly1_B  TM=8.546E-01  e=9.972E-10  Naja atra
  4p27-assembly1_A  TM=8.292E-01  e=5.682E-08  Schistosoma mansoni
  2kmw-assembly1_A  TM=1.571E-01  e=4.994E+00  Arabidopsis thaliana

Sequence (184 aa):
MEMERLALNWVKGCRFEHPDPDVYPQYKNIGQSLAILTIDTPDWLRIAQNWFDEVEDYDYASNRCRGVCIHYTQMIWAASNEVGCAAYRCDSIRPKGRKPPYLLACQYKPKGNLHGQKPYESGRSCSKCPKGSVCKRNLCVPRQPVTEERPNNRREPVQPREVEREDPMRKCLARRTRPDSLDR

Organism: Mesocestoides corti (NCBI:txid53468)

Solvent-accessible surface area (backbone atoms only — not comparable to full-atom values): 11577 Å² total; per-residue (Å²): 118,67,36,27,51,54,13,42,62,52,25,71,68,56,58,100,68,81,84,55,41,89,84,40,60,91,48,52,64,47,24,78,39,78,48,81,37,78,56,97,68,83,58,64,65,61,51,54,44,60,34,45,58,20,51,83,33,44,41,76,90,81,69,43,64,79,67,63,30,71,47,23,40,40,76,58,12,68,76,40,81,44,74,19,57,23,71,29,80,22,75,85,46,62,74,86,83,49,68,62,20,30,31,34,26,37,23,26,36,49,41,45,80,54,87,97,60,69,46,57,84,89,74,69,69,49,77,79,50,61,89,68,45,42,75,52,94,72,34,69,39,75,59,74,80,81,75,88,77,76,82,89,69,93,72,82,91,78,81,86,79,91,74,87,83,82,69,72,76,59,66,76,64,65,74,79,70,80,86,78,87,84,90,129

InterPro domains:
  IPR001283 Cysteine-rich secretory protein-related [PR00837] (47-60)
  IPR001283 Cysteine-rich secretory protein-related [PR00837] (69-85)
  IPR001283 Cysteine-rich secretory protein-related [PR00837] (103-116)
  IPR001283 Cysteine-rich secretory protein-related [PTHR10334] (2-126)
  IPR002413 Venom allergen 5-like [PR00838] (45-60)
  IPR002413 Venom allergen 5-like [PR00838] (68-87)
  IPR014044 CAP domain [PF00188] (2-94)
  IPR014044 CAP domain [SM00198] (1-116)
  IPR018244 Allergen V5/Tpx-1-related, conserved site [PS01010] (103-114)
  IPR035940 CAP superfamily [G3DSA:3.40.33.10] (1-149)
  IPR035940 CAP superfamily [SSF55797] (2-123)

Mean predicted aligned error: 11.63 Å

Foldseek 3Di:
DLQQVVQAVVQVVVDPDDDDCVVVVSCVQKAKDKDWALDPDDPPVVVLVVLLVQVVQADQVVRDGNDDNRSNLFVLQQQFDDKHKDWDFRQPDQDPPGHTIIMMMMITPRYTPDPPDGSDDDDQQPPDADPQFDQDPSHTHHDDPPPPPDPDDDDDDDDDDDDDDDDPVVVVVPVPDDDDDDDD